Protein AF-M0CCV3-F1 (afdb_monomer_lite)

Structure (mmCIF, N/CA/C/O backbone):
data_AF-M0CCV3-F1
#
_entry.id   AF-M0CCV3-F1
#
loop_
_atom_site.group_PDB
_atom_site.id
_atom_site.type_symbol
_atom_site.label_atom_id
_atom_site.label_alt_id
_atom_site.label_comp_id
_atom_site.label_asym_id
_atom_site.label_entity_id
_atom_site.label_seq_id
_atom_site.pdbx_PDB_ins_code
_atom_site.Cartn_x
_atom_site.Cartn_y
_atom_site.Cartn_z
_atom_site.occupancy
_atom_site.B_iso_or_equiv
_atom_site.auth_seq_id
_atom_site.auth_comp_id
_atom_site.auth_asym_id
_atom_site.auth_atom_id
_atom_site.pdbx_PDB_model_num
ATOM 1 N N . MET A 1 1 ? -33.713 30.074 8.510 1.00 32.47 1 MET A N 1
ATOM 2 C CA . MET A 1 1 ? -34.319 28.914 9.197 1.00 32.47 1 MET A CA 1
ATOM 3 C C . MET A 1 1 ? -33.679 27.703 8.547 1.00 32.47 1 MET A C 1
ATOM 5 O O . MET A 1 1 ? -33.839 27.582 7.349 1.00 32.47 1 MET A O 1
ATOM 9 N N . THR A 1 2 ? -32.829 26.894 9.156 1.00 35.31 2 THR A N 1
ATOM 10 C CA . THR A 1 2 ? -32.395 26.697 10.543 1.00 35.31 2 THR A CA 1
ATOM 11 C C . THR A 1 2 ? -31.026 26.028 10.435 1.00 35.31 2 THR A C 1
ATOM 13 O O . THR A 1 2 ? -30.873 25.074 9.681 1.00 35.31 2 THR A O 1
ATOM 16 N N . GLY A 1 3 ? -30.029 26.559 11.142 1.00 33.72 3 GLY A N 1
ATOM 17 C CA . GLY A 1 3 ? -28.872 25.754 11.521 1.00 33.72 3 GLY A CA 1
ATOM 18 C C . GLY A 1 3 ? -29.282 24.774 12.623 1.00 33.72 3 GLY A C 1
ATOM 19 O O . GLY A 1 3 ? -30.333 24.974 13.232 1.00 33.72 3 GLY A O 1
ATOM 20 N N . SER A 1 4 ? -28.413 23.796 12.891 1.00 35.75 4 SER A N 1
ATOM 21 C CA . SER A 1 4 ? -28.501 22.762 13.941 1.00 35.75 4 SER A CA 1
ATOM 22 C C . SER A 1 4 ? -28.892 21.364 13.443 1.00 35.75 4 SER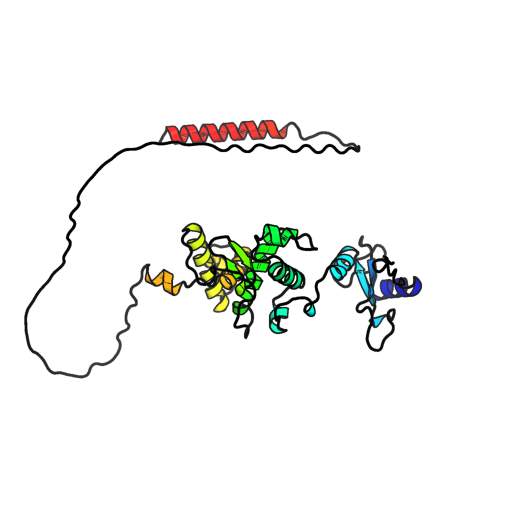 A C 1
ATOM 24 O O . SER A 1 4 ? -29.993 20.891 13.679 1.00 35.75 4 SER A O 1
ATOM 26 N N . GLU A 1 5 ? -27.941 20.677 12.806 1.00 31.53 5 GLU A N 1
ATOM 27 C CA . GLU A 1 5 ? -27.896 19.199 12.787 1.00 31.53 5 GLU A CA 1
ATOM 28 C C . GLU A 1 5 ? -26.492 18.662 13.139 1.00 31.53 5 GLU A C 1
ATOM 30 O O . GLU A 1 5 ? -26.204 17.487 12.964 1.00 31.53 5 GLU A O 1
ATOM 35 N N . ARG A 1 6 ? -25.588 19.511 13.659 1.00 33.12 6 ARG A N 1
ATOM 36 C CA . ARG A 1 6 ? -24.211 19.121 14.038 1.00 33.12 6 ARG A CA 1
ATOM 37 C C . ARG A 1 6 ? -23.992 18.894 15.538 1.00 33.12 6 ARG A C 1
ATOM 39 O O . ARG A 1 6 ? -22.861 18.686 15.952 1.00 33.12 6 ARG A O 1
ATOM 46 N N . GLU A 1 7 ? -25.053 18.882 16.338 1.00 35.25 7 GLU A N 1
ATOM 47 C CA . GLU A 1 7 ? -24.999 18.587 17.777 1.00 35.25 7 GLU A CA 1
ATOM 48 C C . GLU A 1 7 ? -26.234 17.776 18.189 1.00 35.25 7 GLU A C 1
ATOM 50 O O . GLU A 1 7 ? -27.121 18.265 18.884 1.00 35.25 7 GLU A O 1
ATOM 55 N N . GLN A 1 8 ? -26.321 16.518 17.756 1.00 31.17 8 GLN A N 1
ATOM 56 C CA . GLN A 1 8 ? -27.073 15.538 18.539 1.00 31.17 8 GLN A CA 1
ATOM 57 C C . GLN A 1 8 ? -26.103 14.980 19.580 1.00 31.17 8 GLN A C 1
ATOM 59 O O . GLN A 1 8 ? -25.293 14.098 19.318 1.00 31.17 8 GLN A O 1
ATOM 64 N N . CYS A 1 9 ? -26.113 15.596 20.762 1.00 31.28 9 CYS A N 1
ATOM 65 C CA . CYS A 1 9 ? -25.450 15.064 21.945 1.00 31.28 9 CYS A CA 1
ATOM 66 C C . CYS A 1 9 ? -26.161 13.765 22.343 1.00 31.28 9 CYS A C 1
ATOM 68 O O . CYS A 1 9 ? -27.194 13.806 23.008 1.00 31.28 9 CYS A O 1
ATOM 70 N N . HIS A 1 10 ? -25.633 12.635 21.878 1.00 44.41 10 HIS A N 1
ATOM 71 C CA . HIS A 1 10 ? -26.155 11.305 22.184 1.00 44.41 10 HIS A CA 1
ATOM 72 C C . HIS A 1 10 ? -25.916 10.935 23.655 1.00 44.41 10 HIS A C 1
ATOM 74 O O . HIS A 1 10 ? -24.924 11.353 24.262 1.00 44.41 10 HIS A O 1
ATOM 80 N N . GLU A 1 11 ? -26.858 10.184 24.226 1.00 49.66 11 GLU A N 1
ATOM 81 C CA . GLU A 1 11 ? -26.916 9.853 25.649 1.00 49.66 11 GLU A CA 1
ATOM 82 C C . GLU A 1 11 ? -25.707 8.982 26.053 1.00 49.66 11 GLU A C 1
ATOM 84 O O . GLU A 1 11 ? -25.455 7.935 25.450 1.00 49.66 11 GLU A O 1
ATOM 89 N N . PRO A 1 12 ? -24.882 9.422 27.019 1.00 66.19 12 PRO A N 1
ATOM 90 C CA . PRO A 1 12 ? -23.726 8.651 27.451 1.00 66.19 12 PRO A CA 1
ATOM 91 C C . PRO A 1 12 ? -24.180 7.395 28.203 1.00 66.19 12 PRO A C 1
ATOM 93 O O . PRO A 1 12 ? -25.076 7.476 29.039 1.00 66.19 12 PRO A O 1
ATOM 96 N N . VAL A 1 13 ? -23.500 6.263 27.964 1.00 78.50 13 VAL A N 1
ATOM 97 C CA . VAL A 1 13 ? -23.651 5.041 28.778 1.00 78.50 13 VAL A CA 1
ATOM 98 C C . VAL A 1 13 ? -23.561 5.425 30.255 1.00 78.50 13 VAL A C 1
ATOM 100 O O . VAL A 1 13 ? -22.622 6.127 30.658 1.00 78.50 13 VAL A O 1
ATOM 103 N N . ASP A 1 14 ? -24.531 4.991 31.058 1.00 84.00 14 ASP A N 1
ATOM 104 C CA . ASP A 1 14 ? -24.577 5.365 32.462 1.00 84.00 14 ASP A CA 1
ATOM 105 C C . ASP A 1 14 ? -23.365 4.817 33.232 1.00 84.00 14 ASP A C 1
ATOM 107 O O . ASP A 1 14 ? -22.646 3.903 32.817 1.00 84.00 14 ASP A O 1
ATOM 111 N N . GLN A 1 15 ? -23.100 5.427 34.382 1.00 84.50 15 GLN A N 1
ATOM 112 C CA . GLN A 1 15 ? -21.888 5.145 35.135 1.00 84.50 15 GLN A CA 1
ATOM 113 C C . GLN A 1 15 ? -21.844 3.715 35.695 1.00 84.50 15 GLN A C 1
ATOM 115 O O . GLN A 1 15 ? -20.743 3.182 35.854 1.00 84.50 15 GLN A O 1
ATOM 120 N N . ALA A 1 16 ? -22.996 3.102 35.988 1.00 87.00 16 ALA A N 1
ATOM 121 C CA . ALA A 1 16 ? -23.051 1.745 36.521 1.00 87.00 16 ALA A CA 1
ATOM 122 C C . ALA A 1 16 ? -22.713 0.732 35.423 1.00 87.00 16 ALA A C 1
ATOM 124 O O . ALA A 1 16 ? -21.784 -0.055 35.606 1.00 87.00 16 ALA A O 1
ATOM 125 N N . THR A 1 17 ? -23.349 0.840 34.252 1.00 87.44 17 THR A N 1
ATOM 126 C CA . THR A 1 17 ? -23.012 0.007 33.087 1.00 87.44 17 THR A CA 1
ATOM 127 C C . THR A 1 17 ? -21.567 0.226 32.654 1.00 87.44 17 THR A C 1
ATOM 129 O O . THR A 1 17 ? -20.853 -0.728 32.355 1.00 87.44 17 THR A O 1
ATOM 132 N N . ARG A 1 18 ? -21.061 1.465 32.699 1.00 88.56 18 ARG A N 1
ATOM 133 C CA . ARG A 1 18 ? -19.649 1.724 32.393 1.00 88.56 18 ARG A CA 1
ATOM 134 C C . ARG A 1 18 ? -18.698 0.975 33.333 1.00 88.56 18 ARG A C 1
ATOM 136 O O . ARG A 1 18 ? -17.691 0.446 32.867 1.00 88.56 18 ARG A O 1
ATOM 143 N N . ALA A 1 19 ? -18.979 0.976 34.635 1.00 88.88 19 ALA A N 1
ATOM 144 C CA . ALA A 1 19 ? -18.150 0.287 35.621 1.00 88.88 19 ALA A CA 1
ATOM 145 C C . ALA A 1 19 ? -18.201 -1.236 35.431 1.00 88.88 19 ALA A C 1
ATOM 147 O O . ALA A 1 19 ? -17.151 -1.874 35.414 1.00 88.88 19 ALA A O 1
ATOM 148 N N . GLU A 1 20 ? -19.395 -1.786 35.199 1.00 91.81 20 GLU A N 1
ATOM 149 C CA . GLU A 1 20 ? -19.599 -3.213 34.933 1.00 91.81 20 GLU A CA 1
ATOM 150 C C . GLU A 1 20 ? -18.822 -3.673 33.694 1.00 91.81 20 GLU A C 1
ATOM 152 O O . GLU A 1 20 ? -18.083 -4.651 33.752 1.00 91.81 20 GLU A O 1
ATOM 157 N N . MET A 1 21 ? -18.899 -2.918 32.597 1.00 91.88 21 MET A N 1
ATOM 158 C CA . MET A 1 21 ? -18.168 -3.224 31.366 1.00 91.88 21 MET A CA 1
ATOM 159 C C . MET A 1 21 ? -16.646 -3.148 31.554 1.00 91.88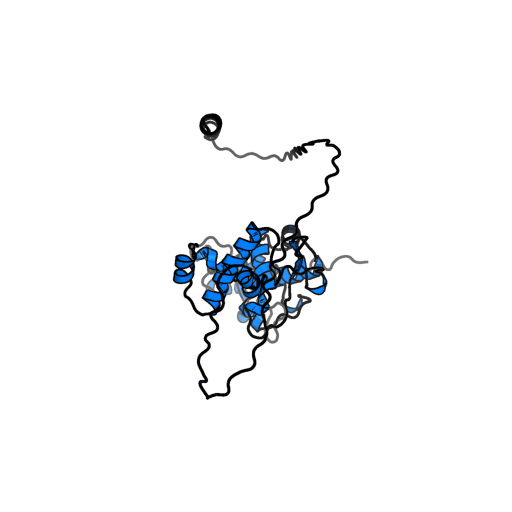 21 MET A C 1
ATOM 161 O O . MET A 1 21 ? -15.914 -3.972 31.008 1.00 91.88 21 MET A O 1
ATOM 165 N N . LEU A 1 22 ? -16.145 -2.174 32.326 1.00 92.12 22 LEU A N 1
ATOM 166 C CA . LEU A 1 22 ? -14.713 -2.073 32.631 1.00 92.12 22 LEU A CA 1
ATOM 167 C C . LEU A 1 22 ? -14.224 -3.260 33.466 1.00 92.12 22 LEU A C 1
ATOM 169 O O . LEU A 1 22 ? -13.145 -3.779 33.187 1.00 92.12 22 LEU A O 1
ATOM 173 N N . GLU A 1 23 ? -15.006 -3.701 34.450 1.00 92.56 23 GLU A N 1
ATOM 174 C CA . GLU A 1 23 ? -14.679 -4.863 35.277 1.00 92.56 23 GLU A CA 1
ATOM 175 C C . GLU A 1 23 ? -14.762 -6.171 34.478 1.00 92.56 23 GLU A C 1
ATOM 177 O O . GLU A 1 23 ? -13.829 -6.973 34.524 1.00 92.56 23 GLU A O 1
ATOM 182 N N . ALA A 1 24 ? -15.815 -6.346 33.672 1.00 91.69 24 ALA A N 1
ATOM 183 C CA . ALA A 1 24 ? -16.011 -7.515 32.812 1.00 91.69 24 ALA A CA 1
ATOM 184 C C . ALA A 1 24 ? -14.858 -7.716 31.817 1.00 91.69 24 ALA A C 1
ATOM 186 O O . ALA A 1 24 ? -14.469 -8.846 31.528 1.00 91.69 24 ALA A O 1
ATOM 187 N N . TYR A 1 25 ? -14.282 -6.618 31.326 1.00 90.62 25 TYR A N 1
ATOM 188 C CA . TYR A 1 25 ? -13.138 -6.624 30.415 1.00 90.62 25 TYR A CA 1
ATOM 189 C C . TYR A 1 25 ? -11.785 -6.434 31.118 1.00 90.62 25 TYR A C 1
ATOM 191 O O . TYR A 1 25 ? -10.801 -6.064 30.471 1.00 90.62 25 TYR A O 1
ATOM 199 N N . GLU A 1 26 ? -11.721 -6.673 32.432 1.00 94.19 26 GLU A N 1
ATOM 200 C CA . GLU A 1 26 ? -10.500 -6.636 33.252 1.00 94.19 26 GLU A CA 1
ATOM 201 C C . GLU A 1 26 ? -9.689 -5.337 33.100 1.00 94.19 26 GLU A C 1
ATOM 203 O O . GLU A 1 26 ? -8.455 -5.336 33.127 1.00 94.19 26 GLU A O 1
ATOM 208 N N . TYR A 1 27 ? -10.378 -4.212 32.895 1.00 94.69 27 TYR A N 1
ATOM 209 C CA . TYR A 1 27 ? -9.774 -2.907 32.630 1.00 94.69 27 TYR A CA 1
ATOM 210 C C . TYR A 1 27 ? -8.737 -2.971 31.499 1.00 94.69 27 TYR A C 1
ATOM 212 O O . TYR A 1 27 ? -7.658 -2.371 31.576 1.00 94.69 27 TYR A O 1
ATOM 220 N N . ARG A 1 28 ? -9.059 -3.704 30.430 1.00 92.44 28 ARG A N 1
ATOM 221 C CA . ARG A 1 28 ? -8.217 -3.868 29.246 1.00 92.44 28 ARG A CA 1
ATOM 222 C C . ARG A 1 28 ? -8.937 -3.380 27.993 1.00 92.44 28 ARG A C 1
ATOM 224 O O . ARG A 1 28 ? -10.101 -3.687 27.753 1.00 92.44 28 ARG A O 1
ATOM 231 N N . CYS A 1 29 ? -8.210 -2.645 27.152 1.00 89.94 29 CYS A N 1
ATOM 232 C CA . CYS A 1 29 ? -8.670 -2.307 25.809 1.00 89.94 29 CYS A CA 1
ATOM 233 C C . CYS A 1 29 ? -8.831 -3.578 24.966 1.00 89.94 29 CYS A C 1
ATOM 235 O O . CYS A 1 29 ? -7.855 -4.303 24.767 1.00 89.94 29 CYS A O 1
ATOM 237 N N . GLN A 1 30 ? -10.017 -3.795 24.405 1.00 91.50 30 GLN A N 1
ATOM 238 C CA . GLN A 1 30 ? -10.330 -4.980 23.604 1.00 91.50 30 GLN A CA 1
ATOM 239 C C . GLN A 1 30 ? -9.702 -4.953 22.204 1.00 91.50 30 GLN A C 1
ATOM 241 O O . GLN A 1 30 ? -9.521 -5.999 21.596 1.00 91.50 30 GLN A O 1
ATOM 246 N N . ALA A 1 31 ? -9.288 -3.780 21.713 1.00 82.19 31 ALA A N 1
ATOM 247 C CA . ALA A 1 31 ? -8.616 -3.661 20.416 1.00 82.19 31 ALA A CA 1
ATOM 248 C C . ALA A 1 31 ? -7.087 -3.839 20.487 1.00 82.19 31 ALA A C 1
ATOM 250 O O . ALA A 1 31 ? -6.498 -4.474 19.621 1.00 82.19 31 ALA A O 1
ATOM 251 N N . CYS A 1 32 ? -6.414 -3.263 21.491 1.00 86.19 32 CYS A N 1
ATOM 252 C CA . CYS A 1 32 ? -4.939 -3.250 21.559 1.00 86.19 32 CYS A CA 1
ATOM 253 C C . CYS A 1 32 ? -4.348 -3.849 22.838 1.00 86.19 32 CYS A C 1
ATOM 255 O O . CYS A 1 32 ? -3.132 -3.834 23.026 1.00 86.19 32 CYS A O 1
ATOM 257 N N . GLY A 1 33 ? -5.186 -4.313 23.764 1.00 88.38 33 GLY A N 1
ATOM 258 C CA . GLY A 1 33 ? -4.749 -4.965 24.991 1.00 88.38 33 GLY A CA 1
ATOM 259 C C . GLY A 1 33 ? -4.111 -4.050 26.039 1.00 88.38 33 GLY A C 1
ATOM 260 O O . GLY A 1 33 ? -3.691 -4.556 27.074 1.00 88.38 33 GLY A O 1
ATOM 261 N N . ARG A 1 34 ? -4.007 -2.730 25.832 1.00 89.50 34 ARG A N 1
ATOM 262 C CA . ARG A 1 34 ? -3.468 -1.819 26.861 1.00 89.50 34 ARG A CA 1
ATOM 263 C C . ARG A 1 34 ? -4.384 -1.773 28.088 1.00 89.50 34 ARG A C 1
ATOM 265 O O . ARG A 1 34 ? -5.598 -1.642 27.938 1.00 89.50 34 ARG A O 1
ATOM 272 N N . CYS A 1 35 ? -3.785 -1.825 29.275 1.00 93.88 35 CYS A N 1
ATOM 273 C CA . CYS A 1 35 ? -4.500 -1.797 30.549 1.00 93.88 35 CYS A CA 1
ATOM 274 C C . CYS A 1 35 ? -4.768 -0.366 31.035 1.00 93.88 35 CYS A C 1
ATOM 276 O O . CYS A 1 35 ? -3.955 0.544 30.819 1.00 93.88 35 CYS A O 1
ATOM 278 N N . GLY A 1 36 ? -5.898 -0.190 31.714 1.00 91.19 36 GLY A N 1
ATOM 279 C CA . GLY A 1 36 ? -6.222 1.005 32.481 1.00 91.19 36 GLY A CA 1
ATOM 280 C C . GLY A 1 36 ? -5.537 1.038 33.853 1.00 91.19 36 GLY A C 1
ATOM 281 O O . GLY A 1 36 ? -4.894 0.055 34.239 1.00 91.19 36 GLY A O 1
ATOM 282 N N . PRO A 1 37 ? -5.649 2.160 34.584 1.00 89.12 37 PRO A N 1
ATOM 283 C CA . PRO A 1 37 ? -5.036 2.350 35.903 1.00 89.12 37 PRO A CA 1
ATOM 284 C C . PRO A 1 37 ? -5.340 1.238 36.912 1.00 89.12 37 PRO A C 1
ATOM 286 O O . PRO A 1 37 ? -4.462 0.828 37.669 1.00 89.12 37 PRO A O 1
ATOM 289 N N . GLU A 1 38 ? -6.556 0.707 36.889 1.00 89.56 38 GLU A N 1
ATOM 290 C CA . GLU A 1 38 ? -7.054 -0.310 37.816 1.00 89.56 38 GLU A CA 1
ATOM 291 C C . GLU A 1 38 ? -6.412 -1.689 37.584 1.00 89.56 38 GLU A C 1
ATOM 293 O O . GLU A 1 38 ? -6.274 -2.470 38.521 1.00 89.56 38 GLU A O 1
ATOM 298 N N . ALA A 1 39 ? -5.931 -1.955 36.365 1.00 88.69 39 ALA A N 1
ATOM 299 C CA . ALA A 1 39 ? -5.144 -3.140 36.013 1.00 88.69 39 ALA A CA 1
ATOM 300 C C . ALA A 1 39 ? -3.634 -2.838 35.895 1.00 88.69 39 ALA A C 1
ATOM 302 O O . ALA A 1 39 ? -2.889 -3.576 35.247 1.00 88.69 39 ALA A O 1
ATOM 303 N N . GLY A 1 40 ? -3.164 -1.740 36.501 1.00 88.88 40 GLY A N 1
ATOM 304 C CA . GLY A 1 40 ? -1.743 -1.373 36.556 1.00 88.88 40 GLY A CA 1
ATOM 305 C C . GLY A 1 40 ? -1.177 -0.758 35.272 1.00 88.88 40 GLY A C 1
ATOM 306 O O . GLY A 1 40 ? 0.042 -0.681 35.116 1.00 88.88 40 GLY A O 1
ATOM 307 N N . GLY A 1 41 ? -2.033 -0.331 34.341 1.00 90.50 41 GLY A N 1
ATOM 308 C CA . GLY A 1 41 ? -1.634 0.385 33.131 1.00 90.50 41 GLY A CA 1
ATOM 309 C C . GLY A 1 41 ? -1.855 1.898 33.214 1.00 90.50 41 GLY A C 1
ATOM 310 O O . GLY A 1 41 ? -2.164 2.454 34.262 1.00 90.50 41 GLY A O 1
ATOM 311 N N . LEU A 1 42 ? -1.677 2.587 32.085 1.00 90.50 42 LEU A N 1
ATOM 312 C CA . LEU A 1 42 ? -1.820 4.049 31.976 1.00 90.50 42 LEU A CA 1
ATOM 313 C C . LEU A 1 42 ? -2.883 4.470 30.949 1.00 90.50 42 LEU A C 1
ATOM 315 O O . LEU A 1 42 ? -3.045 5.659 30.677 1.00 90.50 42 LEU A O 1
ATOM 319 N N . ALA A 1 43 ? -3.579 3.518 30.322 1.00 86.31 43 ALA A N 1
ATOM 320 C CA . ALA A 1 43 ? -4.521 3.834 29.257 1.00 86.31 43 ALA A CA 1
ATOM 321 C C . ALA A 1 43 ? -5.843 4.362 29.826 1.00 86.31 43 ALA A C 1
ATOM 323 O O . ALA A 1 43 ? -6.494 3.701 30.625 1.00 86.31 43 ALA A O 1
ATOM 324 N N . THR A 1 44 ? -6.300 5.526 29.363 1.00 89.81 44 THR A N 1
ATOM 325 C CA . THR A 1 44 ? -7.679 5.958 29.625 1.00 89.81 44 THR A CA 1
ATOM 326 C C . THR A 1 44 ? -8.637 5.107 28.796 1.00 89.81 44 THR A C 1
ATOM 328 O O . THR A 1 44 ? -8.543 5.106 27.563 1.00 89.81 44 THR A O 1
ATOM 331 N N . LEU A 1 45 ? -9.532 4.384 29.471 1.00 90.06 45 LEU A N 1
ATOM 332 C CA . LEU A 1 45 ? -10.508 3.487 28.857 1.00 90.06 45 LEU A CA 1
ATOM 333 C C . LEU A 1 45 ? -11.908 4.111 28.807 1.00 90.06 45 LEU A C 1
ATOM 335 O O . LEU A 1 45 ? -12.364 4.791 29.736 1.00 90.06 45 LEU A O 1
ATOM 339 N N . HIS A 1 46 ? -12.592 3.841 27.705 1.00 87.75 46 HIS A N 1
ATOM 340 C CA . HIS A 1 46 ? -13.948 4.273 27.409 1.00 87.75 46 HIS A CA 1
ATOM 341 C C . HIS A 1 46 ? -14.778 3.059 27.006 1.00 87.75 46 HIS A C 1
ATOM 343 O O . HIS A 1 46 ? -14.265 2.142 26.365 1.00 87.75 46 HIS A O 1
ATOM 349 N N . VAL A 1 47 ? -16.051 3.070 27.388 1.00 88.44 47 VAL A N 1
ATOM 350 C CA . VAL A 1 47 ? -17.033 2.115 26.878 1.00 88.44 47 VAL A CA 1
ATOM 351 C C . VAL A 1 47 ? -17.616 2.702 25.600 1.00 88.44 47 VAL A C 1
ATOM 353 O O . VAL A 1 47 ? -17.934 3.890 25.562 1.00 88.44 47 VAL A O 1
ATOM 356 N N . HIS A 1 48 ? -17.677 1.886 24.560 1.00 84.69 48 HIS A N 1
ATOM 357 C CA . HIS A 1 48 ? -18.035 2.257 23.200 1.00 84.69 48 HIS A CA 1
ATOM 358 C C . HIS A 1 48 ? -19.116 1.312 22.685 1.00 84.69 48 HIS A C 1
ATOM 360 O O . HIS A 1 48 ? -19.014 0.104 22.885 1.00 84.69 48 HIS A O 1
ATOM 366 N N . HIS A 1 49 ? -20.112 1.851 21.993 1.00 83.62 49 HIS A N 1
ATOM 367 C CA . HIS A 1 49 ? -21.132 1.073 21.293 1.00 83.62 49 HIS A CA 1
ATOM 368 C C . HIS A 1 49 ? -20.554 0.376 20.064 1.00 83.62 49 HIS A C 1
ATOM 370 O O . HIS A 1 49 ? -19.906 1.022 19.247 1.00 83.62 49 HIS A O 1
ATOM 376 N N . ILE A 1 50 ? -20.756 -0.928 19.918 1.00 79.38 50 ILE A N 1
ATOM 377 C CA . ILE A 1 50 ? -20.313 -1.688 18.742 1.00 79.38 50 ILE A CA 1
ATOM 378 C C . ILE A 1 50 ? -21.126 -1.236 17.525 1.00 79.38 50 ILE A C 1
ATOM 380 O O . ILE A 1 50 ? -20.542 -0.829 16.520 1.00 79.38 50 ILE A O 1
ATOM 384 N N . GLU A 1 51 ? -22.449 -1.198 17.670 1.00 71.50 51 GLU A N 1
ATOM 385 C CA . GLU A 1 51 ? -23.408 -0.647 16.715 1.00 71.50 51 GLU A CA 1
ATOM 386 C C . GLU A 1 51 ? -24.275 0.420 17.399 1.00 71.50 51 GLU A C 1
ATOM 388 O O . GLU A 1 51 ? -24.552 0.348 18.595 1.00 71.50 51 GLU A O 1
ATOM 393 N N . ARG A 1 52 ? -24.689 1.459 16.665 1.00 68.50 52 ARG A N 1
ATOM 394 C CA . ARG A 1 52 ? -25.507 2.546 17.244 1.00 68.50 52 ARG A CA 1
ATOM 395 C C . ARG A 1 52 ? -27.001 2.234 17.262 1.00 68.50 52 ARG A C 1
ATOM 397 O O . ARG A 1 52 ? -27.688 2.684 18.166 1.00 68.50 52 ARG A O 1
ATOM 404 N N . ASP A 1 53 ? -27.477 1.472 16.286 1.00 70.00 53 ASP A N 1
ATOM 405 C CA . ASP A 1 53 ? -28.869 1.027 16.184 1.00 70.00 53 ASP A CA 1
ATOM 406 C C . ASP A 1 53 ? -28.870 -0.492 15.971 1.00 70.00 53 ASP A C 1
ATOM 408 O O . ASP A 1 53 ? -29.006 -0.956 14.839 1.00 70.00 53 ASP A O 1
ATOM 412 N N . PRO A 1 54 ? -28.545 -1.270 17.020 1.00 74.69 54 PRO A N 1
ATOM 413 C CA . PRO A 1 54 ? -28.369 -2.704 16.874 1.00 74.69 54 PRO A CA 1
ATOM 414 C C . PRO A 1 54 ? -29.729 -3.396 16.712 1.00 74.69 54 PRO A C 1
ATOM 416 O O . PRO A 1 54 ? -30.635 -3.258 17.542 1.00 74.69 54 PRO A O 1
ATOM 419 N N . ASP A 1 55 ? -29.867 -4.204 15.666 1.00 64.19 55 ASP A N 1
ATOM 420 C CA . ASP A 1 55 ? -31.101 -4.940 15.411 1.00 64.19 55 ASP A CA 1
ATOM 421 C C . ASP A 1 55 ? -31.339 -6.014 16.488 1.00 64.19 55 ASP A C 1
ATOM 423 O O . ASP A 1 55 ? -30.608 -6.998 16.614 1.00 64.19 55 ASP A O 1
ATOM 427 N N . GLY A 1 56 ? -32.424 -5.863 17.253 1.00 78.00 56 GLY A N 1
ATOM 428 C CA . GLY A 1 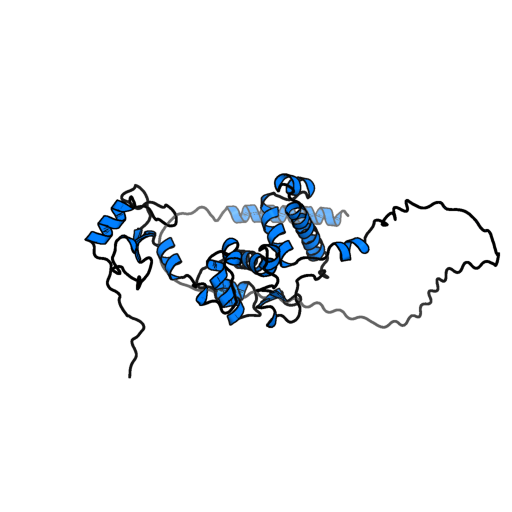56 ? -32.885 -6.884 18.201 1.00 78.00 56 GLY A CA 1
ATOM 429 C C . GLY A 1 56 ? -32.261 -6.832 19.600 1.00 78.00 56 GLY A C 1
ATOM 430 O O . GLY A 1 56 ? -32.497 -7.754 20.385 1.00 78.00 56 GLY A O 1
ATOM 431 N N . MET A 1 57 ? -31.535 -5.767 19.950 1.00 81.88 57 MET A N 1
ATOM 432 C CA . MET A 1 57 ? -31.037 -5.527 21.313 1.00 81.88 57 MET A CA 1
ATOM 433 C C . MET A 1 57 ? -31.086 -4.041 21.692 1.00 81.88 57 MET A C 1
ATOM 435 O O . MET A 1 57 ? -31.364 -3.183 20.862 1.00 81.88 57 MET A O 1
ATOM 439 N N . GLY A 1 58 ? -30.879 -3.728 22.974 1.00 83.31 58 GLY A N 1
ATOM 440 C CA . GLY A 1 58 ? -30.819 -2.336 23.426 1.00 83.31 58 GLY A CA 1
ATOM 441 C C . GLY A 1 58 ? -29.506 -1.663 23.021 1.00 83.31 58 GLY A C 1
ATOM 442 O O . GLY A 1 58 ? -28.457 -2.301 23.042 1.00 83.31 58 GLY A O 1
ATOM 443 N N . GLU A 1 59 ? -29.535 -0.359 22.732 1.00 77.44 59 GLU A N 1
ATOM 444 C CA . GLU A 1 59 ? -28.327 0.415 22.398 1.00 77.44 59 GLU A CA 1
ATOM 445 C C . GLU A 1 59 ? -27.247 0.277 23.494 1.00 77.44 59 GLU A C 1
ATOM 447 O O . GLU A 1 59 ? -26.086 0.030 23.191 1.00 77.44 59 GLU A O 1
ATOM 452 N N . HIS A 1 60 ? -27.623 0.329 24.776 1.00 83.19 60 HIS A N 1
ATOM 453 C CA . HIS A 1 60 ? -26.708 0.135 25.914 1.00 83.19 60 HIS A CA 1
ATOM 454 C C . HIS A 1 60 ? -26.627 -1.313 26.424 1.00 83.19 60 HIS A C 1
ATOM 456 O O . HIS A 1 60 ? -26.166 -1.543 27.543 1.00 83.19 60 HIS A O 1
ATOM 462 N N . ASP A 1 61 ? -27.104 -2.291 25.652 1.00 82.69 61 ASP A N 1
ATOM 463 C CA . ASP A 1 61 ? -26.969 -3.698 26.023 1.00 82.69 61 ASP A CA 1
ATOM 464 C C . ASP A 1 61 ? -25.484 -4.068 26.118 1.00 82.69 61 ASP A C 1
ATOM 466 O O . ASP A 1 61 ? -24.692 -3.705 25.250 1.00 82.69 61 ASP A O 1
ATOM 470 N N . ALA A 1 62 ? -25.092 -4.795 27.167 1.00 82.94 62 ALA A N 1
ATOM 471 C CA . ALA A 1 62 ? -23.699 -5.170 27.398 1.00 82.94 62 ALA A CA 1
ATOM 472 C C . ALA A 1 62 ? -23.070 -5.898 26.196 1.00 82.94 62 ALA A C 1
ATOM 474 O O . ALA A 1 62 ? -21.880 -5.727 25.932 1.00 82.94 62 ALA A O 1
ATOM 475 N N . ALA A 1 63 ? -23.858 -6.663 25.433 1.00 83.56 63 ALA A N 1
ATOM 476 C CA . ALA A 1 63 ? -23.387 -7.339 24.228 1.00 83.56 63 ALA A CA 1
ATOM 477 C C . ALA A 1 63 ? -23.186 -6.391 23.025 1.00 83.56 63 ALA A C 1
ATOM 479 O O . ALA A 1 63 ? -22.462 -6.749 22.100 1.00 83.56 63 ALA A O 1
ATOM 480 N N . ASN A 1 64 ? -23.744 -5.177 23.062 1.00 84.06 64 ASN A N 1
ATOM 481 C CA . ASN A 1 64 ? -23.480 -4.095 22.110 1.00 84.06 64 ASN A CA 1
ATOM 482 C C . ASN A 1 64 ? -22.410 -3.105 22.617 1.00 84.06 64 ASN A C 1
ATOM 484 O O . ASN A 1 64 ? -22.162 -2.069 22.004 1.00 84.06 64 ASN A O 1
ATOM 488 N N . LEU A 1 65 ? -21.753 -3.381 23.745 1.00 88.19 65 LEU A N 1
ATOM 489 C CA . LEU A 1 65 ? -20.746 -2.497 24.323 1.00 88.19 65 LEU A CA 1
ATOM 490 C C . LEU A 1 65 ? -19.358 -3.153 24.311 1.00 88.19 65 LEU A C 1
ATOM 492 O O . LEU A 1 65 ? -19.179 -4.344 24.560 1.00 88.19 65 LEU A O 1
ATOM 496 N N . THR A 1 66 ? -18.329 -2.348 24.064 1.00 91.19 66 THR A N 1
ATOM 497 C CA . THR A 1 66 ? -16.920 -2.756 24.113 1.00 91.19 66 THR A CA 1
ATOM 498 C C . THR A 1 66 ? -16.073 -1.733 24.864 1.00 91.19 66 THR A C 1
ATOM 500 O O . THR A 1 66 ? -16.469 -0.580 25.024 1.00 91.19 66 THR A O 1
ATOM 503 N N . VAL A 1 67 ? -14.898 -2.134 25.351 1.00 91.75 67 VAL A N 1
ATOM 504 C CA . VAL A 1 67 ? -13.969 -1.251 26.073 1.00 91.75 67 VAL A CA 1
ATOM 505 C C . VAL A 1 67 ? -12.771 -0.929 25.192 1.00 91.75 67 VAL A C 1
ATOM 507 O O . VAL A 1 67 ? -11.975 -1.803 24.850 1.00 91.75 67 VAL A O 1
ATOM 510 N N . LEU A 1 68 ? -12.592 0.350 24.868 1.00 89.19 68 LEU A N 1
ATOM 511 C CA . LEU A 1 68 ? -11.498 0.843 24.034 1.00 89.19 68 LEU A CA 1
ATOM 512 C C . LEU A 1 68 ? -10.675 1.893 24.780 1.00 89.19 68 LEU A C 1
ATOM 514 O O . LEU A 1 68 ? -11.202 2.725 25.518 1.00 89.19 68 LEU A O 1
ATOM 518 N N . CYS A 1 69 ? -9.358 1.900 24.566 1.00 89.88 69 CYS A N 1
ATOM 519 C CA . CYS A 1 69 ? -8.544 3.035 24.991 1.00 89.88 69 CYS A CA 1
ATOM 520 C C . CYS A 1 69 ? -8.835 4.251 24.111 1.00 89.88 69 CYS A C 1
ATOM 522 O O . CYS A 1 69 ? -9.238 4.095 22.961 1.00 89.88 69 CYS A O 1
ATOM 524 N N . ARG A 1 70 ? -8.571 5.463 24.608 1.00 82.69 70 ARG A N 1
ATOM 525 C CA . ARG A 1 70 ? -8.820 6.710 23.861 1.00 82.69 70 ARG A CA 1
ATOM 526 C C . ARG A 1 70 ? -8.287 6.693 22.420 1.00 82.69 70 ARG A C 1
ATOM 528 O O . ARG A 1 70 ? -8.970 7.174 21.525 1.00 82.69 70 ARG A O 1
ATOM 535 N N . ALA A 1 71 ? -7.100 6.127 22.194 1.00 76.12 71 ALA A N 1
ATOM 536 C CA . ALA A 1 71 ? -6.519 6.018 20.855 1.00 76.12 71 ALA A CA 1
ATOM 537 C C . ALA A 1 71 ? -7.327 5.074 19.948 1.00 76.12 71 ALA A C 1
ATOM 539 O O . ALA A 1 71 ? -7.684 5.458 18.843 1.00 76.12 71 ALA A O 1
ATOM 540 N N . CYS A 1 72 ? -7.675 3.876 20.431 1.00 80.56 72 CYS A N 1
ATOM 541 C CA . CYS A 1 72 ? -8.491 2.920 19.677 1.00 80.56 72 CYS A CA 1
ATOM 542 C C . CYS A 1 72 ? -9.927 3.415 19.477 1.00 80.56 72 CYS A C 1
ATOM 544 O O . CYS A 1 72 ? -10.483 3.222 18.410 1.00 80.56 72 CYS A O 1
ATOM 546 N N . HIS A 1 73 ? -10.499 4.097 20.467 1.00 78.81 73 HIS A N 1
ATOM 547 C CA . HIS A 1 73 ? -11.817 4.722 20.392 1.00 78.81 73 HIS A CA 1
ATOM 548 C C . HIS A 1 73 ? -11.865 5.819 19.320 1.00 78.81 73 HIS A C 1
ATOM 550 O O . HIS A 1 73 ? -12.755 5.840 18.478 1.00 78.81 73 HIS A O 1
ATOM 556 N N . SER A 1 74 ? -10.872 6.715 19.324 1.00 71.50 74 SER A N 1
ATOM 557 C CA . SER A 1 74 ? -10.738 7.749 18.294 1.00 71.50 74 SER A CA 1
ATOM 558 C C . SER A 1 74 ? -10.538 7.131 16.914 1.00 71.50 74 SER A C 1
ATOM 560 O O . SER A 1 74 ? -11.174 7.562 15.961 1.00 71.50 74 SER A O 1
ATOM 562 N N . TRP A 1 75 ? -9.696 6.099 16.823 1.00 70.19 75 TRP A N 1
ATOM 563 C CA . TRP A 1 75 ? -9.464 5.355 15.590 1.00 70.19 75 TRP A CA 1
ATOM 564 C C . TRP A 1 75 ? -10.745 4.684 15.078 1.00 70.19 75 TRP A C 1
ATOM 566 O O . TRP A 1 75 ? -11.012 4.771 13.889 1.00 70.19 75 TRP A O 1
ATOM 576 N N . GLN A 1 76 ? -11.566 4.084 15.948 1.00 67.62 76 GLN A N 1
ATOM 577 C CA . GLN A 1 76 ? -12.838 3.444 15.581 1.00 67.62 76 GLN A CA 1
ATOM 578 C C . GLN A 1 76 ? -13.819 4.422 14.921 1.00 67.62 76 GLN A C 1
ATOM 580 O O . GLN A 1 76 ? -14.475 4.077 13.944 1.00 67.62 76 GLN A O 1
ATOM 585 N N . HIS A 1 77 ? -13.884 5.658 15.418 1.00 63.19 77 HIS A N 1
ATOM 586 C CA . HIS A 1 77 ? -14.766 6.692 14.872 1.00 63.19 77 HIS A CA 1
ATOM 587 C C . HIS A 1 77 ? -14.241 7.389 13.614 1.00 63.19 77 HIS A C 1
ATOM 589 O O . HIS A 1 77 ? -15.005 8.090 12.960 1.00 63.19 77 HIS A O 1
ATOM 595 N N . GLN A 1 78 ? -12.963 7.225 13.277 1.00 56.31 78 GLN A N 1
ATOM 596 C CA . GLN A 1 78 ? -12.350 7.831 12.088 1.00 56.31 78 GLN A CA 1
ATOM 597 C C . GLN A 1 78 ? -12.364 6.886 10.876 1.00 56.31 78 GLN A C 1
ATOM 599 O O . GLN A 1 78 ? -11.724 7.156 9.871 1.00 56.31 78 GLN A O 1
ATOM 604 N N . GLN A 1 79 ? -13.069 5.756 10.955 1.00 56.41 79 GLN A N 1
ATOM 605 C CA . GLN A 1 79 ? -13.032 4.728 9.917 1.00 56.41 79 GLN A CA 1
ATOM 606 C C . GLN A 1 79 ? -14.099 4.932 8.850 1.00 56.41 79 GLN A C 1
ATOM 608 O O . GLN A 1 79 ? -15.268 5.135 9.166 1.00 56.41 79 GLN A O 1
ATOM 613 N N . THR A 1 80 ? -13.690 4.789 7.590 1.00 53.09 80 THR A N 1
ATOM 614 C CA . THR A 1 80 ? -14.598 4.707 6.441 1.00 53.09 80 THR A CA 1
ATOM 615 C C . THR A 1 80 ? -15.125 3.267 6.327 1.00 53.09 80 THR A C 1
ATOM 617 O O . THR A 1 80 ? -14.303 2.350 6.216 1.00 53.09 80 THR A O 1
ATOM 620 N N . PRO A 1 81 ? -16.447 3.024 6.404 1.00 58.00 81 PRO A N 1
ATOM 621 C CA . PRO A 1 81 ? -17.020 1.703 6.148 1.00 58.00 81 PRO A CA 1
ATOM 622 C C . PRO A 1 81 ? -16.869 1.320 4.666 1.00 58.00 81 PRO A C 1
ATOM 624 O O . PRO A 1 81 ? -16.755 2.187 3.805 1.00 58.00 81 PRO A O 1
ATOM 627 N N . VAL A 1 82 ? -16.859 0.017 4.364 1.00 55.25 82 VAL A N 1
ATOM 628 C CA . VAL A 1 82 ? -16.647 -0.500 2.993 1.00 55.25 82 VAL A CA 1
ATOM 629 C C . VAL A 1 82 ? -17.720 0.015 2.025 1.00 55.25 82 VAL A C 1
ATOM 631 O O . VAL A 1 82 ? -17.394 0.382 0.900 1.00 55.25 82 VAL A O 1
ATOM 634 N N . ASP A 1 83 ? -18.965 0.139 2.492 1.00 58.72 83 ASP A N 1
ATOM 635 C CA . ASP A 1 83 ? -20.103 0.636 1.702 1.00 58.72 83 ASP A CA 1
ATOM 636 C C . ASP A 1 83 ? -19.953 2.100 1.247 1.00 58.72 83 ASP A C 1
ATOM 638 O O . ASP A 1 83 ? -20.636 2.537 0.321 1.00 58.72 83 ASP A O 1
ATOM 642 N N . ASP A 1 84 ? -19.043 2.856 1.867 1.00 61.75 84 ASP A N 1
ATOM 643 C CA . ASP A 1 84 ? -18.762 4.248 1.509 1.00 61.75 84 ASP A CA 1
ATOM 644 C C . ASP A 1 84 ? -17.656 4.382 0.443 1.00 61.75 84 ASP A C 1
ATOM 646 O O . ASP A 1 84 ? -17.318 5.507 0.054 1.00 61.75 84 ASP A O 1
ATOM 650 N N . VAL A 1 85 ? -17.069 3.272 -0.030 1.00 67.69 85 VAL A N 1
ATOM 651 C CA . VAL A 1 85 ? -16.049 3.275 -1.089 1.00 67.69 85 VAL A CA 1
ATOM 652 C C . VAL A 1 85 ? -16.728 3.093 -2.454 1.00 67.69 85 VAL A C 1
ATOM 654 O O . VAL A 1 85 ? -17.369 2.074 -2.694 1.00 67.69 85 VAL A O 1
ATOM 657 N N . PRO A 1 86 ? -16.566 4.028 -3.407 1.00 77.88 86 PRO A N 1
ATOM 658 C CA . PRO A 1 86 ? -17.221 3.968 -4.722 1.00 77.88 86 PRO A CA 1
ATOM 659 C C . PRO A 1 86 ? -16.594 2.943 -5.697 1.00 77.88 86 PRO A C 1
ATOM 661 O O . PRO A 1 86 ? -16.773 3.052 -6.909 1.00 77.88 86 PRO A O 1
ATOM 664 N N . ILE A 1 87 ? -15.850 1.958 -5.186 1.00 82.56 87 ILE A N 1
ATOM 665 C CA . ILE A 1 87 ? -15.214 0.870 -5.938 1.00 82.56 87 ILE A CA 1
ATOM 666 C C . ILE A 1 87 ? -15.670 -0.451 -5.322 1.00 82.56 87 ILE A C 1
ATOM 668 O O . ILE A 1 87 ? -15.730 -0.582 -4.103 1.00 82.56 87 ILE A O 1
ATOM 672 N N . GLU A 1 88 ? -15.938 -1.449 -6.160 1.00 85.88 88 GLU A N 1
ATOM 673 C CA . GLU A 1 88 ? -16.274 -2.794 -5.697 1.00 85.88 88 GLU A CA 1
ATOM 674 C C . GLU A 1 88 ? -15.073 -3.459 -5.000 1.00 85.88 88 GLU A C 1
ATOM 676 O O . GLU A 1 88 ? -14.056 -3.773 -5.633 1.00 85.88 88 GLU A O 1
ATOM 681 N N . VAL A 1 89 ? -15.212 -3.683 -3.691 1.00 87.69 89 VAL A N 1
ATOM 682 C CA . VAL A 1 89 ? -14.275 -4.426 -2.840 1.00 87.69 89 VAL A CA 1
ATOM 683 C C . VAL A 1 89 ? -14.946 -5.735 -2.434 1.00 87.69 89 VAL A C 1
ATOM 685 O O . VAL A 1 89 ? -15.994 -5.734 -1.792 1.00 87.69 89 VAL A O 1
ATOM 688 N N . THR A 1 90 ? -14.355 -6.862 -2.820 1.00 87.50 90 THR A N 1
ATOM 689 C CA . THR A 1 90 ? -14.899 -8.193 -2.519 1.00 87.50 90 THR A CA 1
ATOM 690 C C . THR A 1 90 ? -14.498 -8.665 -1.118 1.00 87.50 90 THR A C 1
ATOM 692 O O . THR A 1 90 ? -13.556 -8.155 -0.517 1.00 87.50 90 THR A O 1
ATOM 695 N N . GLU A 1 91 ? -15.161 -9.697 -0.594 1.00 83.00 91 GLU A N 1
ATOM 696 C CA . GLU A 1 91 ? -14.749 -10.346 0.665 1.00 83.00 91 GLU A CA 1
ATOM 697 C C . GLU A 1 91 ? -13.321 -10.916 0.600 1.00 83.00 91 GLU A C 1
ATOM 699 O O . GLU A 1 91 ? -12.602 -10.914 1.595 1.00 83.00 91 GLU A O 1
ATOM 704 N N . ALA A 1 92 ? -12.887 -11.376 -0.578 1.00 84.81 92 ALA A N 1
ATOM 705 C CA . ALA A 1 92 ? -11.523 -11.860 -0.784 1.00 84.81 92 ALA A CA 1
ATOM 706 C C . ALA A 1 92 ? -10.501 -10.711 -0.754 1.00 84.81 92 ALA A C 1
ATOM 708 O O . ALA A 1 92 ? -9.397 -10.880 -0.251 1.00 84.81 92 ALA A O 1
ATOM 709 N N . ASP A 1 93 ? -10.879 -9.519 -1.217 1.00 86.88 93 ASP A N 1
ATOM 710 C CA . ASP A 1 93 ? -10.034 -8.330 -1.093 1.00 86.88 93 ASP A CA 1
ATOM 711 C C . ASP A 1 93 ? -9.847 -7.947 0.378 1.00 86.88 93 ASP A C 1
ATOM 713 O O . ASP A 1 93 ? -8.738 -7.646 0.821 1.00 86.88 93 ASP A O 1
ATOM 717 N N . GLN A 1 94 ? -10.913 -8.033 1.175 1.00 84.06 94 GLN A N 1
ATOM 718 C CA . GLN A 1 94 ? -10.882 -7.679 2.596 1.00 84.06 94 GLN A CA 1
ATOM 719 C C . GLN A 1 94 ? -9.903 -8.526 3.426 1.00 84.06 94 GLN A C 1
ATOM 721 O O . GLN A 1 94 ? -9.491 -8.079 4.496 1.00 84.06 94 GLN A O 1
ATOM 726 N N . THR A 1 95 ? -9.479 -9.708 2.956 1.00 84.19 95 THR A N 1
ATOM 727 C CA . THR A 1 95 ? -8.447 -10.494 3.655 1.00 84.19 95 THR A CA 1
ATOM 728 C C . THR A 1 95 ? -7.041 -9.913 3.497 1.00 84.19 95 THR A C 1
ATOM 730 O O . THR A 1 95 ? -6.198 -10.133 4.366 1.00 84.19 95 THR A O 1
ATOM 733 N N . GLU A 1 96 ? -6.789 -9.154 2.427 1.00 85.94 96 GLU A N 1
ATOM 734 C CA . GLU A 1 96 ? -5.499 -8.502 2.141 1.00 85.94 96 GLU A CA 1
ATOM 735 C C . GLU A 1 96 ? -5.482 -7.012 2.526 1.00 85.94 96 GLU A C 1
ATOM 737 O O . GLU A 1 96 ? -4.418 -6.402 2.729 1.00 85.94 96 GLU A O 1
ATOM 742 N N . LEU A 1 97 ? -6.666 -6.407 2.635 1.00 86.75 97 LEU A N 1
ATOM 743 C CA . LEU A 1 97 ? -6.827 -4.986 2.900 1.00 86.75 97 LEU A CA 1
ATOM 744 C C . LEU A 1 97 ? -6.918 -4.674 4.394 1.00 86.75 97 LEU A C 1
ATOM 746 O O . LEU A 1 97 ? -7.567 -5.339 5.197 1.00 86.75 97 LEU A O 1
ATOM 750 N N . LEU A 1 98 ? -6.253 -3.589 4.769 1.00 84.50 98 LEU A N 1
ATOM 751 C CA . LEU A 1 98 ? -6.381 -2.967 6.073 1.00 84.50 98 LEU A CA 1
ATOM 752 C C . LEU A 1 98 ? -7.553 -1.991 6.045 1.00 84.50 98 LEU A C 1
ATOM 754 O O . LEU A 1 98 ? -7.868 -1.397 5.019 1.00 84.50 98 LEU A O 1
ATOM 758 N N . ARG A 1 99 ? -8.147 -1.718 7.207 1.00 78.00 99 ARG A N 1
ATOM 759 C CA . ARG A 1 99 ? -9.284 -0.789 7.285 1.00 78.00 99 ARG A CA 1
ATOM 760 C C . ARG A 1 99 ? -8.954 0.628 6.783 1.00 78.00 99 ARG A C 1
ATOM 762 O O . ARG A 1 99 ? -9.793 1.270 6.170 1.00 78.00 99 ARG A O 1
ATOM 769 N N . GLN A 1 100 ? -7.717 1.085 6.980 1.00 84.44 100 GLN A N 1
ATOM 770 C CA . GLN A 1 100 ? -7.221 2.360 6.439 1.00 84.44 100 GLN A CA 1
ATOM 771 C C . GLN A 1 100 ? -7.139 2.393 4.905 1.00 84.44 100 GLN A C 1
ATOM 773 O O . GLN A 1 100 ? -7.134 3.467 4.314 1.00 84.44 100 GLN A O 1
ATOM 778 N N . ASP A 1 101 ? -7.099 1.237 4.244 1.00 92.19 101 ASP A N 1
ATOM 779 C CA . ASP A 1 101 ? -7.077 1.193 2.786 1.00 92.19 101 ASP A CA 1
ATOM 780 C C . ASP A 1 101 ? -8.421 1.589 2.180 1.00 92.19 101 ASP A C 1
ATOM 782 O O . ASP A 1 101 ? -8.438 2.127 1.081 1.00 92.19 101 ASP A O 1
ATOM 786 N N . MET A 1 102 ? -9.532 1.386 2.898 1.00 91.56 102 MET A N 1
ATOM 787 C CA . MET A 1 102 ? -10.857 1.845 2.460 1.00 91.56 102 MET A CA 1
ATOM 788 C C . MET A 1 102 ? -10.893 3.368 2.344 1.00 91.56 102 MET A C 1
ATOM 790 O O . MET A 1 102 ? -11.387 3.924 1.368 1.00 91.56 102 MET A O 1
ATOM 794 N N . GLU A 1 103 ? -10.300 4.046 3.323 1.00 90.94 103 GLU A N 1
ATOM 795 C CA . GLU A 1 103 ? -10.167 5.497 3.312 1.00 90.94 103 GLU A CA 1
ATOM 796 C C . GLU A 1 103 ? -9.219 5.967 2.201 1.00 90.94 103 GLU A C 1
ATOM 798 O O . GLU A 1 103 ? -9.548 6.900 1.475 1.00 90.94 103 GLU A O 1
ATOM 803 N N . ILE A 1 104 ? -8.083 5.285 2.005 1.00 94.81 104 ILE A N 1
ATOM 804 C CA . ILE A 1 104 ? -7.174 5.577 0.886 1.00 94.81 104 ILE A CA 1
ATOM 805 C C . ILE A 1 104 ? -7.897 5.410 -0.455 1.00 94.81 104 ILE A C 1
ATOM 807 O O . ILE A 1 104 ? -7.770 6.285 -1.305 1.00 94.81 104 ILE A O 1
ATOM 811 N N . LEU A 1 105 ? -8.668 4.335 -0.648 1.00 95.56 105 LEU A N 1
ATOM 812 C CA . LEU A 1 105 ? -9.436 4.096 -1.873 1.00 95.56 105 LEU A CA 1
ATOM 813 C C . LEU A 1 105 ? -10.461 5.198 -2.125 1.00 95.56 105 LEU A C 1
ATOM 815 O O . LEU A 1 105 ? -10.515 5.738 -3.229 1.00 95.56 105 LEU A O 1
ATOM 819 N N . LYS A 1 106 ? -11.230 5.572 -1.099 1.00 93.75 106 LYS A N 1
ATOM 820 C CA . LYS A 1 106 ? -12.185 6.678 -1.185 1.00 93.75 106 LYS A CA 1
ATOM 821 C C . LYS A 1 106 ? -11.491 7.980 -1.586 1.00 93.75 106 LYS A C 1
ATOM 823 O O . LYS A 1 106 ? -11.898 8.610 -2.559 1.00 93.75 106 LYS A O 1
ATOM 828 N N . THR A 1 107 ? -10.397 8.332 -0.915 1.00 94.75 107 THR A N 1
ATOM 829 C CA . THR A 1 107 ? -9.612 9.529 -1.236 1.00 94.75 107 THR A CA 1
ATOM 830 C C . THR A 1 107 ? -9.066 9.479 -2.661 1.00 94.75 107 THR A C 1
ATOM 832 O O . THR A 1 107 ? -9.206 10.451 -3.395 1.00 94.75 107 THR A O 1
ATOM 835 N N . VAL A 1 108 ? -8.488 8.353 -3.094 1.00 96.56 108 VAL A N 1
ATOM 836 C CA . VAL A 1 108 ? -7.972 8.182 -4.464 1.00 96.56 108 VAL A CA 1
ATOM 837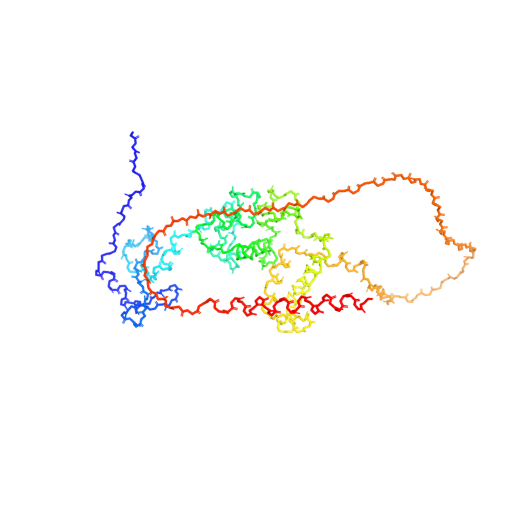 C C . VAL A 1 108 ? -9.069 8.419 -5.501 1.00 96.56 108 VAL A C 1
ATOM 839 O O . VAL A 1 108 ? -8.816 9.098 -6.492 1.00 96.56 108 VAL A O 1
ATOM 842 N N . VAL A 1 109 ? -10.288 7.926 -5.272 1.00 94.94 109 VAL A N 1
ATOM 843 C CA . VAL A 1 109 ? -11.410 8.165 -6.193 1.00 94.94 109 VAL A CA 1
ATOM 844 C C . VAL A 1 109 ? -11.803 9.639 -6.219 1.00 94.94 109 VAL A C 1
ATOM 846 O O . VAL A 1 109 ? -12.051 10.188 -7.293 1.00 94.94 109 VAL A O 1
ATOM 849 N N . GLU A 1 110 ? -11.857 10.280 -5.053 1.00 95.06 110 GLU A N 1
ATOM 850 C CA . GLU A 1 110 ? -12.326 11.659 -4.904 1.00 95.06 110 GLU A CA 1
ATOM 851 C C . GLU A 1 110 ? -11.357 12.699 -5.482 1.00 95.06 110 GLU A C 1
ATOM 853 O O . GLU A 1 110 ? -11.809 13.670 -6.092 1.00 95.06 110 GLU A O 1
ATOM 858 N N . ILE A 1 111 ? -10.044 12.521 -5.287 1.00 96.19 111 ILE A N 1
ATOM 859 C CA . ILE A 1 111 ? -9.036 13.536 -5.644 1.00 96.19 111 ILE A CA 1
ATOM 860 C C . ILE A 1 111 ? -8.074 13.105 -6.756 1.00 96.19 111 ILE A C 1
ATOM 862 O O . ILE A 1 111 ? -7.245 13.913 -7.173 1.00 96.19 111 ILE A O 1
ATOM 866 N N . GLY A 1 112 ? -8.141 11.851 -7.210 1.00 93.12 112 GLY A N 1
ATOM 867 C CA . GLY A 1 112 ? -7.261 11.316 -8.246 1.00 93.12 112 GLY A CA 1
ATOM 868 C C . GLY A 1 112 ? -7.466 11.968 -9.626 1.00 93.12 112 GLY A C 1
ATOM 869 O O . GLY A 1 112 ? -8.587 12.367 -9.957 1.00 93.12 112 GLY A O 1
ATOM 870 N N . PRO A 1 113 ? -6.415 12.053 -10.471 1.00 97.50 113 PRO A N 1
ATOM 871 C CA . PRO A 1 113 ? -5.021 11.682 -10.203 1.00 97.50 113 PRO A CA 1
ATOM 872 C C . PRO A 1 113 ? -4.340 12.620 -9.197 1.00 97.50 113 PRO A C 1
ATOM 874 O O . PRO A 1 113 ? -4.408 13.839 -9.334 1.00 97.50 113 PRO A O 1
ATOM 877 N N . ALA A 1 114 ? -3.657 12.059 -8.197 1.00 98.00 114 ALA A N 1
ATOM 878 C CA . ALA A 1 114 ? -2.999 12.836 -7.149 1.00 98.00 114 ALA A CA 1
ATOM 879 C C . ALA A 1 114 ? -1.656 12.240 -6.712 1.00 98.00 114 ALA A C 1
ATOM 881 O O . ALA A 1 114 ? -1.437 11.028 -6.713 1.00 98.00 114 ALA A O 1
ATOM 882 N N . THR A 1 115 ? -0.736 13.097 -6.271 1.00 98.31 115 THR A N 1
ATOM 883 C CA . THR A 1 115 ? 0.526 12.638 -5.676 1.00 98.31 115 THR A CA 1
ATOM 884 C C . THR A 1 115 ? 0.279 11.927 -4.342 1.00 98.31 115 THR A C 1
ATOM 886 O O . THR A 1 115 ? -0.680 12.217 -3.626 1.00 98.31 115 THR A O 1
ATOM 889 N N . THR A 1 116 ? 1.197 11.045 -3.936 1.00 97.94 116 THR A N 1
ATOM 890 C CA . THR A 1 116 ? 1.131 10.379 -2.622 1.00 97.94 116 THR A CA 1
ATOM 891 C C . THR A 1 116 ? 1.011 11.373 -1.461 1.00 97.94 116 THR A C 1
ATOM 893 O O . THR A 1 116 ? 0.296 11.107 -0.500 1.00 97.94 116 THR A O 1
ATOM 896 N N . GLY A 1 117 ? 1.701 12.516 -1.535 1.00 96.50 117 GLY A N 1
ATOM 897 C CA . GLY A 1 117 ? 1.639 13.547 -0.497 1.00 96.50 117 GLY A CA 1
ATOM 898 C C . GLY A 1 117 ? 0.266 14.214 -0.407 1.00 96.50 117 GLY A C 1
ATOM 899 O O . GLY A 1 117 ? -0.223 14.431 0.697 1.00 96.50 117 GLY A O 1
ATOM 900 N N . ALA A 1 118 ? -0.375 14.481 -1.549 1.00 97.56 118 ALA A N 1
ATOM 901 C CA . ALA A 1 118 ? -1.730 15.028 -1.586 1.00 97.56 118 ALA A CA 1
ATOM 902 C C . ALA A 1 118 ? -2.756 14.037 -1.019 1.00 97.56 118 ALA A C 1
ATOM 904 O O . ALA A 1 118 ? -3.603 14.434 -0.225 1.00 97.56 118 ALA A O 1
ATOM 905 N N . ILE A 1 119 ? -2.624 12.747 -1.352 1.00 97.56 119 ILE A N 1
ATOM 906 C CA . ILE A 1 119 ? -3.462 11.687 -0.773 1.00 97.56 119 ILE A CA 1
ATOM 907 C C . ILE A 1 119 ? -3.258 11.630 0.738 1.00 97.56 119 ILE A C 1
ATOM 909 O O . ILE A 1 119 ? -4.231 11.711 1.473 1.00 97.56 119 ILE A O 1
ATOM 913 N N . ALA A 1 120 ? -2.008 11.571 1.207 1.00 95.62 120 ALA A N 1
ATOM 914 C CA . ALA A 1 120 ? -1.700 11.541 2.636 1.00 95.62 120 ALA A CA 1
ATOM 915 C C . ALA A 1 120 ? -2.275 12.750 3.392 1.00 95.62 120 ALA A C 1
ATOM 917 O O . ALA A 1 120 ? -2.818 12.581 4.477 1.00 95.62 120 ALA A O 1
ATOM 918 N N . GLY A 1 121 ? -2.208 13.952 2.809 1.00 93.06 121 GLY A N 1
ATOM 919 C CA . GLY A 1 121 ? -2.764 15.169 3.406 1.00 93.06 121 GLY A CA 1
ATOM 920 C C . GLY A 1 121 ? -4.295 15.255 3.396 1.00 93.06 121 GLY A C 1
ATOM 921 O O . GLY A 1 121 ? -4.848 16.092 4.105 1.00 93.06 121 GLY A O 1
ATOM 922 N N . ALA A 1 122 ? -4.974 14.422 2.603 1.00 93.00 122 ALA A N 1
ATOM 923 C CA . ALA A 1 122 ? -6.432 14.359 2.529 1.00 93.00 122 ALA A CA 1
ATOM 924 C C . ALA A 1 122 ? -7.041 13.268 3.430 1.00 93.00 122 ALA A C 1
ATOM 926 O O . ALA A 1 122 ? -8.254 13.266 3.635 1.00 93.00 122 ALA A O 1
ATOM 927 N N . LEU A 1 123 ? -6.225 12.360 3.979 1.00 88.38 123 LEU A N 1
ATOM 928 C 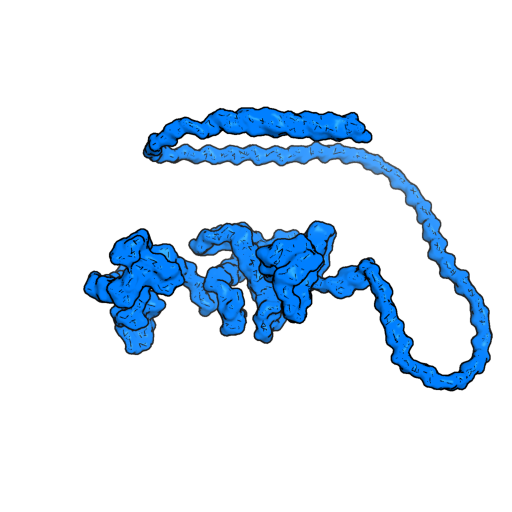CA . LEU A 1 123 ? -6.686 11.361 4.943 1.00 88.38 123 LEU A CA 1
ATOM 929 C C . LEU A 1 123 ? -7.042 12.023 6.282 1.00 88.38 123 LEU A C 1
ATOM 931 O O . LEU A 1 123 ? -6.396 12.968 6.734 1.00 88.38 123 LEU A O 1
ATOM 935 N N . SER A 1 124 ? -8.064 11.492 6.943 1.00 83.75 124 SER A N 1
ATOM 936 C CA . SER A 1 124 ? -8.444 11.856 8.309 1.00 83.75 124 SER A CA 1
ATOM 937 C C . SER A 1 124 ? -7.447 11.331 9.346 1.00 83.75 124 SER A C 1
ATOM 939 O O . SER A 1 124 ? -7.283 11.936 10.410 1.00 83.75 124 SER A O 1
ATOM 941 N N . ILE A 1 125 ? -6.757 10.232 9.028 1.00 79.69 125 ILE A N 1
ATOM 942 C CA . ILE A 1 125 ? -5.674 9.672 9.832 1.00 79.69 125 ILE A CA 1
ATOM 943 C C . ILE A 1 125 ? -4.316 10.225 9.396 1.00 79.69 125 ILE A C 1
ATOM 945 O O . ILE A 1 125 ? -4.002 10.316 8.211 1.00 79.69 125 ILE A O 1
ATOM 949 N N . ASP A 1 126 ? -3.470 10.534 10.377 1.00 83.69 126 ASP A N 1
ATOM 950 C CA . ASP A 1 126 ? -2.105 10.991 10.118 1.00 83.69 126 ASP A CA 1
ATOM 951 C C . ASP A 1 126 ? -1.211 9.802 9.731 1.00 83.69 126 ASP A C 1
ATOM 953 O O . ASP A 1 126 ? -0.642 9.103 10.578 1.00 83.69 126 ASP A O 1
ATOM 957 N N . LEU A 1 127 ? -1.136 9.532 8.426 1.00 84.81 127 LEU A N 1
ATOM 958 C CA . LEU A 1 127 ? -0.205 8.578 7.839 1.00 84.81 127 LEU A CA 1
ATOM 959 C C . LEU A 1 127 ? 0.922 9.315 7.125 1.00 84.81 127 LEU A C 1
ATOM 961 O O . LEU A 1 127 ? 0.703 10.189 6.289 1.00 84.81 127 LEU A O 1
ATOM 965 N N . SER A 1 128 ? 2.158 8.876 7.375 1.00 89.88 128 SER A N 1
ATOM 966 C CA . SER A 1 128 ? 3.294 9.373 6.598 1.00 89.88 128 SER A CA 1
ATOM 967 C C . SER A 1 128 ? 3.094 9.084 5.098 1.00 89.88 128 SER A C 1
ATOM 969 O O . SER A 1 128 ? 2.608 8.000 4.753 1.00 89.88 128 SER A O 1
ATOM 971 N N . PRO A 1 129 ? 3.557 9.962 4.186 1.00 94.56 129 PRO A N 1
ATOM 972 C CA . PRO A 1 129 ? 3.492 9.704 2.746 1.00 94.56 129 PRO A CA 1
ATOM 973 C C . PRO A 1 129 ? 4.142 8.373 2.349 1.00 94.56 129 PRO A C 1
ATOM 975 O O . PRO A 1 129 ? 3.678 7.686 1.445 1.00 94.56 129 PRO A O 1
ATOM 978 N N . TRP A 1 130 ? 5.197 7.966 3.060 1.00 91.06 130 TRP A N 1
ATOM 979 C CA . TRP A 1 130 ? 5.819 6.660 2.866 1.00 91.06 130 TRP A CA 1
ATOM 980 C C . TRP A 1 130 ? 4.847 5.503 3.153 1.00 91.06 130 TRP A C 1
ATOM 982 O O . TRP A 1 130 ? 4.713 4.609 2.321 1.00 91.06 130 TRP A O 1
ATOM 992 N N . ALA A 1 131 ? 4.129 5.542 4.280 1.00 88.44 131 ALA A N 1
ATOM 993 C CA . ALA A 1 131 ? 3.140 4.522 4.633 1.00 88.44 131 ALA A CA 1
ATOM 994 C C . ALA A 1 131 ? 1.974 4.477 3.631 1.00 88.44 131 ALA A C 1
ATOM 996 O O . ALA A 1 131 ? 1.564 3.393 3.222 1.00 88.44 131 ALA A O 1
ATOM 997 N N . VAL A 1 132 ? 1.490 5.640 3.182 1.00 96.19 132 VAL A N 1
ATOM 998 C CA . VAL A 1 132 ? 0.450 5.727 2.143 1.00 96.19 132 VAL A CA 1
ATOM 999 C C . VAL A 1 132 ? 0.936 5.102 0.836 1.00 96.19 132 VAL A C 1
ATOM 1001 O O . VAL A 1 132 ? 0.229 4.287 0.250 1.00 96.19 132 VAL A O 1
ATOM 1004 N N . ARG A 1 133 ? 2.172 5.390 0.409 1.00 97.06 133 ARG A N 1
ATOM 1005 C CA . ARG A 1 133 ? 2.759 4.777 -0.793 1.00 97.06 133 ARG A CA 1
ATOM 1006 C C . ARG A 1 133 ? 2.840 3.258 -0.702 1.00 97.06 133 ARG A C 1
ATOM 1008 O O . ARG A 1 133 ? 2.536 2.573 -1.672 1.00 97.06 133 ARG A O 1
ATOM 1015 N N . GLU A 1 134 ? 3.238 2.727 0.451 1.00 93.19 134 GLU A N 1
ATOM 1016 C CA . GLU A 1 134 ? 3.276 1.278 0.654 1.00 93.19 134 GLU A CA 1
ATOM 1017 C C . GLU A 1 134 ? 1.893 0.637 0.528 1.00 93.19 134 GLU A C 1
ATOM 1019 O O . GLU A 1 134 ? 1.784 -0.461 -0.018 1.00 93.19 134 GLU A O 1
ATOM 1024 N N . ARG A 1 135 ? 0.843 1.302 1.028 1.00 95.94 135 ARG A N 1
ATOM 1025 C CA . ARG A 1 135 ? -0.536 0.825 0.871 1.00 95.94 135 ARG A CA 1
ATOM 1026 C C . ARG A 1 135 ? -1.017 0.936 -0.572 1.00 95.94 135 ARG A C 1
ATOM 1028 O O . ARG A 1 135 ? -1.618 -0.009 -1.064 1.00 95.94 135 ARG A O 1
ATOM 1035 N N . LEU A 1 136 ? -0.673 2.013 -1.277 1.00 97.94 136 LEU A N 1
ATOM 1036 C CA . LEU A 1 136 ? -0.990 2.180 -2.699 1.00 97.94 136 LEU A CA 1
ATOM 1037 C C . LEU A 1 136 ? -0.382 1.069 -3.572 1.00 97.94 136 LEU A C 1
ATOM 1039 O O . LEU A 1 136 ? -1.052 0.597 -4.483 1.00 97.94 136 LEU A O 1
ATOM 1043 N N . TRP A 1 137 ? 0.820 0.566 -3.259 1.00 97.88 137 TRP A N 1
ATOM 1044 C CA . TRP A 1 137 ? 1.358 -0.627 -3.934 1.00 97.88 137 TRP A CA 1
ATOM 1045 C C . TRP A 1 137 ? 0.509 -1.878 -3.696 1.00 97.88 137 TRP A C 1
ATOM 1047 O O . TRP A 1 137 ? 0.275 -2.639 -4.628 1.00 97.88 137 TRP A O 1
ATOM 1057 N N . VAL A 1 138 ? 0.030 -2.092 -2.467 1.00 94.81 138 VAL A N 1
ATOM 1058 C CA . VAL A 1 138 ? -0.862 -3.226 -2.174 1.00 94.81 138 VAL A CA 1
ATOM 1059 C C . VAL A 1 138 ? -2.164 -3.102 -2.965 1.00 94.81 138 VAL A C 1
ATOM 1061 O O . VAL A 1 138 ? -2.589 -4.076 -3.570 1.00 94.81 138 VAL A O 1
ATOM 1064 N N . LEU A 1 139 ? -2.755 -1.905 -3.016 1.00 97.06 139 LEU A N 1
ATOM 1065 C CA . LEU A 1 139 ? -4.005 -1.653 -3.743 1.00 97.06 139 LEU A CA 1
ATOM 1066 C C . LEU A 1 139 ? -3.854 -1.798 -5.258 1.00 97.06 139 LEU A C 1
ATOM 1068 O O . LEU A 1 139 ? -4.727 -2.354 -5.919 1.00 97.06 139 LEU A O 1
ATOM 1072 N N . MET A 1 140 ? -2.737 -1.326 -5.806 1.00 97.75 140 MET A N 1
ATOM 1073 C CA . MET A 1 140 ? -2.428 -1.444 -7.229 1.00 97.75 140 MET A CA 1
ATOM 1074 C C . MET A 1 140 ? -2.155 -2.887 -7.657 1.00 97.75 140 MET A C 1
ATOM 1076 O O . MET A 1 140 ? -2.517 -3.270 -8.762 1.00 97.75 140 MET A O 1
ATOM 1080 N N . GLY A 1 141 ? -1.526 -3.682 -6.789 1.00 96.12 141 GLY A N 1
ATOM 1081 C CA . GLY A 1 141 ? -1.197 -5.084 -7.049 1.00 96.12 141 GLY A CA 1
ATOM 1082 C C . GLY A 1 141 ? -2.205 -6.082 -6.495 1.00 96.12 141 GLY A C 1
ATOM 1083 O O . GLY A 1 141 ? -1.857 -7.253 -6.359 1.00 96.12 141 GLY A O 1
ATOM 1084 N N . LEU A 1 142 ? -3.403 -5.639 -6.107 1.00 95.00 142 LEU A N 1
ATOM 1085 C CA . LEU A 1 142 ? -4.354 -6.468 -5.366 1.00 95.00 142 LEU A CA 1
ATOM 1086 C C . LEU A 1 142 ? -4.807 -7.698 -6.161 1.00 95.00 142 LEU A C 1
ATOM 1088 O O . LEU A 1 142 ? -4.929 -8.779 -5.600 1.00 95.00 142 LEU A O 1
ATOM 1092 N N . ASP A 1 143 ? -4.968 -7.565 -7.473 1.00 93.62 143 ASP A N 1
ATOM 1093 C CA . ASP A 1 143 ? -5.284 -8.658 -8.399 1.00 93.62 143 ASP A CA 1
ATOM 1094 C C . ASP A 1 143 ? -4.160 -9.697 -8.540 1.00 93.62 143 ASP A C 1
ATOM 1096 O O . ASP A 1 143 ? -4.415 -10.860 -8.837 1.00 93.62 143 ASP A O 1
ATOM 1100 N N . ASN A 1 144 ? -2.919 -9.316 -8.228 1.00 93.12 144 ASN A N 1
ATOM 1101 C CA . ASN A 1 144 ? -1.796 -10.248 -8.112 1.00 93.12 144 ASN A CA 1
ATOM 1102 C C . ASN A 1 144 ? -1.689 -10.898 -6.719 1.00 93.12 144 ASN A C 1
ATOM 1104 O O . ASN A 1 144 ? -0.899 -11.824 -6.541 1.00 93.12 144 ASN A O 1
ATOM 1108 N N . LEU A 1 145 ? -2.437 -10.409 -5.726 1.00 88.75 145 LEU A N 1
ATOM 1109 C CA . LEU A 1 145 ? -2.433 -10.921 -4.349 1.00 88.75 145 LEU A CA 1
ATOM 1110 C C . LEU A 1 145 ? -3.665 -11.787 -4.055 1.00 88.75 145 LEU A C 1
ATOM 1112 O O . LEU A 1 145 ? -3.565 -12.788 -3.349 1.00 88.75 145 LEU A O 1
ATOM 1116 N N . VAL A 1 146 ? -4.818 -11.418 -4.611 1.00 90.38 146 VAL A N 1
ATOM 1117 C CA . VAL A 1 146 ? -6.116 -12.029 -4.327 1.00 90.38 146 VAL A CA 1
ATOM 1118 C C . VAL A 1 146 ? -6.530 -12.928 -5.483 1.00 90.38 146 VAL A C 1
ATOM 1120 O O . VAL A 1 146 ? -6.794 -12.479 -6.598 1.00 90.38 146 VAL A O 1
ATOM 1123 N N . ALA A 1 147 ? -6.650 -14.225 -5.207 1.00 87.25 147 ALA A N 1
ATOM 1124 C CA . ALA A 1 147 ? -7.142 -15.177 -6.193 1.00 87.25 147 ALA A CA 1
ATOM 1125 C C . ALA A 1 147 ? -8.578 -14.825 -6.631 1.00 87.25 147 ALA A C 1
ATOM 1127 O O . ALA A 1 147 ? -9.490 -14.769 -5.809 1.00 87.25 147 ALA A O 1
ATOM 1128 N N . GLY A 1 148 ? -8.782 -14.643 -7.939 1.00 84.19 148 GLY A N 1
ATOM 1129 C CA . GLY A 1 148 ? -10.091 -14.336 -8.531 1.00 84.19 148 GLY A CA 1
ATOM 1130 C C . GLY A 1 148 ? -10.374 -12.845 -8.733 1.00 84.19 148 GLY A C 1
ATOM 1131 O O . GLY A 1 148 ? -11.367 -12.510 -9.375 1.00 84.19 148 GLY A O 1
ATOM 1132 N N . ARG A 1 149 ? -9.501 -11.951 -8.257 1.00 89.00 149 ARG A N 1
ATOM 1133 C CA . ARG A 1 149 ? -9.512 -10.542 -8.655 1.00 89.00 149 ARG A CA 1
ATOM 1134 C C . ARG A 1 149 ? -8.790 -10.426 -10.001 1.00 89.00 149 ARG A C 1
ATOM 1136 O O . ARG A 1 149 ? -7.609 -10.722 -10.094 1.00 89.00 149 ARG A O 1
ATOM 1143 N N . GLU A 1 150 ? -9.506 -10.021 -11.047 1.00 87.25 150 GLU A N 1
ATOM 1144 C CA . GLU A 1 150 ? -8.948 -9.921 -12.412 1.00 87.25 150 GLU A CA 1
ATOM 1145 C C . GLU A 1 150 ? -8.586 -8.487 -12.818 1.00 87.25 150 GLU A C 1
ATOM 1147 O O . GLU A 1 150 ? -7.901 -8.273 -13.817 1.00 87.25 150 GLU A O 1
ATOM 1152 N N . THR A 1 151 ? -9.083 -7.494 -12.078 1.00 86.00 151 THR A N 1
ATOM 1153 C CA . THR A 1 151 ? -8.936 -6.080 -12.418 1.00 86.00 151 THR A CA 1
ATOM 1154 C C . THR A 1 151 ? -8.346 -5.280 -11.271 1.00 86.00 151 THR A C 1
ATOM 1156 O O . THR A 1 151 ? -8.692 -5.451 -10.097 1.00 86.00 151 THR A O 1
ATOM 1159 N N . GLN A 1 152 ? -7.475 -4.357 -11.655 1.00 90.75 152 GLN A N 1
ATOM 1160 C CA . GLN A 1 152 ? -6.845 -3.381 -10.787 1.00 90.75 152 GLN A CA 1
ATOM 1161 C C . GLN A 1 152 ? -7.850 -2.318 -10.321 1.00 90.75 152 GLN A C 1
ATOM 1163 O O . GLN A 1 152 ? -8.710 -1.896 -11.092 1.00 90.75 152 GLN A O 1
ATOM 1168 N N . ILE A 1 153 ? -7.723 -1.867 -9.069 1.00 94.56 153 ILE A N 1
ATOM 1169 C CA . ILE A 1 153 ? -8.597 -0.836 -8.470 1.00 94.56 153 ILE A CA 1
ATOM 1170 C C . ILE A 1 153 ? -7.933 0.530 -8.313 1.00 94.56 153 ILE A C 1
ATOM 1172 O O . ILE A 1 153 ? -8.615 1.544 -8.212 1.00 94.56 153 ILE A O 1
ATOM 1176 N N . VAL A 1 154 ? -6.604 0.561 -8.295 1.00 97.00 154 VAL A N 1
ATOM 1177 C CA . VAL A 1 154 ? -5.788 1.773 -8.176 1.00 97.00 154 VAL A CA 1
ATOM 1178 C C . VAL A 1 154 ? -4.642 1.649 -9.150 1.00 97.00 154 VAL A C 1
ATOM 1180 O O . VAL A 1 154 ? -4.012 0.603 -9.184 1.00 97.00 154 VAL A O 1
ATOM 1183 N N . ASP A 1 155 ? -4.328 2.691 -9.902 1.00 97.31 155 ASP A N 1
ATOM 1184 C CA . ASP A 1 155 ? -3.207 2.741 -10.833 1.00 97.31 155 ASP A CA 1
ATOM 1185 C C . ASP A 1 155 ? -2.308 3.947 -10.585 1.00 97.31 155 ASP A C 1
ATOM 1187 O O . ASP A 1 155 ? -2.687 4.901 -9.901 1.00 97.31 155 ASP A O 1
ATOM 1191 N N . GLN A 1 156 ? -1.093 3.870 -11.122 1.00 98.06 156 GLN A N 1
ATOM 1192 C CA . GLN A 1 156 ? -0.116 4.943 -11.084 1.00 98.06 156 GLN A CA 1
ATOM 1193 C C . GLN A 1 156 ? 0.227 5.388 -12.503 1.00 98.06 156 GLN A C 1
ATOM 1195 O O . GLN A 1 156 ? 0.575 4.565 -13.354 1.00 98.06 156 GLN A O 1
ATOM 1200 N N . ASP A 1 157 ? 0.198 6.695 -12.750 1.00 97.19 157 ASP A N 1
ATOM 1201 C CA . ASP A 1 157 ? 0.657 7.253 -14.015 1.00 97.19 157 ASP A CA 1
ATOM 1202 C C . ASP A 1 157 ? 2.183 7.133 -14.141 1.00 97.19 157 ASP A C 1
ATOM 1204 O O . ASP A 1 157 ? 2.950 7.573 -13.283 1.00 97.19 157 ASP A O 1
ATOM 1208 N N . ALA A 1 158 ? 2.638 6.552 -15.246 1.00 94.38 158 ALA A N 1
ATOM 1209 C CA . ALA A 1 158 ? 4.040 6.289 -15.536 1.00 94.38 158 ALA A CA 1
ATOM 1210 C C . ALA A 1 158 ? 4.879 7.554 -15.751 1.00 94.38 158 ALA A C 1
ATOM 1212 O O . ALA A 1 158 ? 6.106 7.470 -15.726 1.00 94.38 158 ALA A O 1
ATOM 1213 N N . LYS A 1 159 ? 4.256 8.702 -16.044 1.00 94.06 159 LYS A N 1
ATOM 1214 C CA . LYS A 1 159 ? 4.960 9.968 -16.280 1.00 94.06 159 LYS A CA 1
ATOM 1215 C C . LYS A 1 159 ? 4.928 10.867 -15.059 1.00 94.06 159 LYS A C 1
ATOM 1217 O O . LYS A 1 159 ? 5.957 11.454 -14.735 1.00 94.06 159 LYS A O 1
ATOM 1222 N N . THR A 1 160 ? 3.768 11.021 -14.426 1.00 95.56 160 THR A N 1
ATOM 1223 C CA . THR A 1 160 ? 3.611 11.952 -13.297 1.00 95.56 160 THR A CA 1
ATOM 1224 C C . THR A 1 160 ? 3.863 11.284 -11.948 1.00 95.56 160 THR A C 1
ATOM 1226 O O . THR A 1 160 ? 4.193 11.965 -10.979 1.00 95.56 160 THR A O 1
ATOM 1229 N N . GLY A 1 161 ? 3.742 9.954 -11.869 1.00 95.69 161 GLY A N 1
ATOM 1230 C CA . GLY A 1 161 ? 3.799 9.210 -10.611 1.00 95.69 161 GLY A CA 1
ATOM 1231 C C . GLY A 1 161 ? 2.564 9.414 -9.727 1.00 95.69 161 GLY A C 1
ATOM 1232 O O . GLY A 1 161 ? 2.574 8.988 -8.567 1.00 95.69 161 GLY A O 1
ATOM 1233 N N . GLU A 1 162 ? 1.527 10.072 -10.246 1.00 98.31 162 GLU A N 1
ATOM 1234 C CA . GLU A 1 162 ? 0.253 10.290 -9.564 1.00 98.31 162 GLU A CA 1
ATOM 1235 C C . GLU A 1 162 ? -0.585 9.015 -9.544 1.00 98.31 162 GLU A C 1
ATOM 1237 O O . GLU A 1 162 ? -0.484 8.169 -10.428 1.00 98.31 162 GLU A O 1
ATOM 1242 N N . TRP A 1 163 ? -1.413 8.895 -8.516 1.00 98.56 163 TRP A N 1
ATOM 1243 C CA . TRP A 1 163 ? -2.268 7.751 -8.249 1.00 98.56 163 TRP A CA 1
ATOM 1244 C C . TRP A 1 163 ? -3.725 8.113 -8.501 1.00 98.56 163 TRP A C 1
ATOM 1246 O O . TRP A 1 163 ? -4.156 9.218 -8.169 1.00 98.56 163 TRP A O 1
ATOM 1256 N N . GLY A 1 164 ? -4.485 7.175 -9.045 1.00 96.94 164 GLY A N 1
ATOM 1257 C CA . GLY A 1 164 ? -5.896 7.340 -9.386 1.00 96.94 164 GLY A CA 1
ATOM 1258 C C . GLY A 1 164 ? -6.558 5.983 -9.573 1.00 96.94 164 GLY A C 1
ATOM 1259 O O . GLY A 1 164 ? -5.892 4.950 -9.493 1.00 96.94 164 GLY A O 1
ATOM 1260 N N . VAL A 1 165 ? -7.856 5.965 -9.856 1.00 95.56 165 VAL A N 1
ATOM 1261 C CA . VAL A 1 165 ? -8.470 4.756 -10.432 1.00 95.56 165 VAL A CA 1
ATOM 1262 C C . VAL A 1 165 ? -7.989 4.565 -11.877 1.00 95.56 165 VAL A C 1
ATOM 1264 O O . VAL A 1 165 ? -7.598 5.553 -12.509 1.00 95.56 165 VAL A O 1
ATOM 1267 N N . PRO A 1 166 ? -8.000 3.339 -12.435 1.00 93.00 166 PRO A N 1
ATOM 1268 C CA . PRO A 1 166 ? -7.489 3.084 -13.784 1.00 93.00 166 PRO A CA 1
ATOM 1269 C C . PRO A 1 166 ? -8.063 4.016 -14.862 1.00 93.00 166 PRO A C 1
ATOM 1271 O O . PRO A 1 166 ? -7.347 4.419 -15.774 1.00 93.00 166 PRO A O 1
ATOM 1274 N N . GLU A 1 167 ? -9.327 4.427 -14.742 1.00 88.50 167 GLU A N 1
ATOM 1275 C CA . GLU A 1 167 ? -9.993 5.333 -15.686 1.00 88.50 167 GLU A CA 1
ATOM 1276 C C . GLU A 1 167 ? -9.469 6.778 -15.629 1.00 88.50 167 GLU A C 1
ATOM 1278 O O . GLU A 1 167 ? -9.631 7.531 -16.590 1.00 88.50 167 GLU A O 1
ATOM 1283 N N . GLN A 1 168 ? -8.863 7.180 -14.510 1.00 92.81 168 GLN A N 1
ATOM 1284 C CA . GLN A 1 168 ? -8.260 8.503 -14.322 1.00 92.81 168 GLN A CA 1
ATOM 1285 C C . GLN A 1 168 ? -6.813 8.556 -14.834 1.00 92.81 168 GLN A C 1
ATOM 1287 O O . GLN A 1 168 ? -6.289 9.644 -15.080 1.00 92.81 168 GLN A O 1
ATOM 1292 N N . ILE A 1 169 ? -6.157 7.404 -14.994 1.00 92.69 169 ILE A N 1
ATOM 1293 C CA . ILE A 1 169 ? -4.744 7.320 -15.361 1.00 92.69 169 ILE A CA 1
ATOM 1294 C C . ILE A 1 169 ? -4.584 7.243 -16.879 1.00 92.69 169 ILE A C 1
ATOM 1296 O O . ILE A 1 169 ? -5.094 6.350 -17.552 1.00 92.69 169 ILE A O 1
ATOM 1300 N N . ALA A 1 170 ? -3.828 8.190 -17.438 1.00 91.25 170 ALA A N 1
ATOM 1301 C CA . ALA A 1 170 ? -3.604 8.263 -18.879 1.00 91.25 170 ALA A CA 1
ATOM 1302 C C . ALA A 1 170 ? -2.603 7.206 -19.364 1.00 91.25 170 ALA A C 1
ATOM 1304 O O . ALA A 1 170 ? -2.741 6.673 -20.470 1.00 91.25 170 ALA A O 1
ATOM 1305 N N . LEU A 1 171 ? -1.564 6.935 -18.568 1.00 90.75 171 LEU A N 1
ATOM 1306 C CA . LEU A 1 171 ? -0.529 5.977 -18.920 1.00 90.75 171 LEU A CA 1
ATOM 1307 C C . LEU A 1 171 ? -0.131 5.123 -17.721 1.00 90.75 171 LEU A C 1
ATOM 1309 O O . LEU A 1 171 ? 0.715 5.536 -16.940 1.00 90.75 171 LEU A O 1
ATOM 1313 N N . SER A 1 172 ? -0.652 3.900 -17.636 1.00 94.38 172 SER A N 1
ATOM 1314 C CA . SER A 1 172 ? -0.290 2.982 -16.552 1.00 94.38 172 SER A CA 1
ATOM 1315 C C . SER A 1 172 ? 1.222 2.731 -16.461 1.00 94.38 172 SER A C 1
ATOM 1317 O O . SER A 1 172 ? 1.913 2.502 -17.471 1.00 94.38 172 SER A O 1
ATOM 1319 N N . ALA A 1 173 ? 1.731 2.764 -15.229 1.00 94.81 173 ALA A N 1
ATOM 1320 C CA . ALA A 1 173 ? 3.072 2.320 -14.862 1.00 94.81 173 ALA A CA 1
ATOM 1321 C C . ALA A 1 173 ? 3.182 0.791 -14.764 1.00 94.81 173 ALA A C 1
ATOM 1323 O O . ALA A 1 173 ? 4.297 0.259 -14.775 1.00 94.81 173 ALA A O 1
ATOM 1324 N N . ARG A 1 174 ? 2.055 0.077 -14.670 1.00 93.94 174 ARG A N 1
ATOM 1325 C CA . ARG A 1 174 ? 2.027 -1.385 -14.592 1.00 93.94 174 ARG A CA 1
ATOM 1326 C C . ARG A 1 174 ? 2.386 -2.031 -15.926 1.00 93.94 174 ARG A C 1
ATOM 1328 O O . ARG A 1 174 ? 2.064 -1.512 -16.993 1.00 93.94 174 ARG A O 1
ATOM 1335 N N . GLY A 1 175 ? 3.097 -3.156 -15.874 1.00 91.81 175 GLY A N 1
ATOM 1336 C CA . GLY A 1 175 ? 3.539 -3.909 -17.049 1.00 91.81 175 GLY A CA 1
ATOM 1337 C C . GLY A 1 175 ? 4.556 -3.165 -17.921 1.00 91.81 175 GLY A C 1
ATOM 1338 O O . GLY A 1 175 ? 4.976 -3.668 -18.966 1.00 91.81 175 GLY A O 1
ATOM 1339 N N . ARG A 1 176 ? 4.968 -1.958 -17.521 1.00 91.44 176 ARG A N 1
ATOM 1340 C CA . ARG A 1 176 ? 5.879 -1.104 -18.276 1.00 91.44 176 ARG A CA 1
ATOM 1341 C C . ARG A 1 176 ? 7.314 -1.334 -17.825 1.00 91.44 176 ARG A C 1
ATOM 1343 O O . ARG A 1 176 ? 7.609 -1.423 -16.639 1.00 91.44 176 ARG A O 1
ATOM 1350 N N . VAL A 1 177 ? 8.220 -1.360 -18.797 1.00 92.62 177 VAL A N 1
ATOM 1351 C CA . VAL A 1 177 ? 9.665 -1.313 -18.555 1.00 92.62 177 VAL A CA 1
ATOM 1352 C C . VAL A 1 177 ? 10.065 0.155 -18.345 1.00 92.62 177 VAL A C 1
ATOM 1354 O O . VAL A 1 177 ? 9.849 0.952 -19.266 1.00 92.62 177 VAL A O 1
ATOM 1357 N N . PRO A 1 178 ? 10.601 0.538 -17.171 1.00 91.44 178 PRO A N 1
ATOM 1358 C CA . PRO A 1 178 ? 11.066 1.902 -16.928 1.00 91.44 178 PRO A CA 1
ATOM 1359 C C . PRO A 1 178 ? 12.192 2.312 -17.882 1.00 91.44 178 PRO A C 1
ATOM 1361 O O . PRO A 1 178 ? 13.024 1.487 -18.261 1.00 91.44 178 PRO A O 1
ATOM 1364 N N . SER A 1 179 ? 12.231 3.596 -18.248 1.00 89.81 179 SER A N 1
ATOM 1365 C CA . SER A 1 179 ? 13.335 4.166 -19.035 1.00 89.81 179 SER A CA 1
ATOM 1366 C C . SER A 1 179 ? 14.540 4.534 -18.170 1.00 89.81 179 SER A C 1
ATOM 1368 O O . SER A 1 179 ? 15.660 4.563 -18.675 1.00 89.81 179 SER A O 1
ATOM 1370 N N . ASP A 1 180 ? 14.314 4.845 -16.889 1.00 93.31 180 ASP A N 1
ATOM 1371 C CA . ASP A 1 180 ? 15.388 5.130 -15.943 1.00 93.31 180 ASP A CA 1
ATOM 1372 C C . ASP A 1 180 ? 16.121 3.827 -15.566 1.00 93.31 180 ASP A C 1
ATOM 1374 O O . ASP A 1 180 ? 15.474 2.881 -15.104 1.00 93.31 180 ASP A O 1
ATOM 1378 N N . PRO A 1 181 ? 17.454 3.741 -15.740 1.00 93.50 181 PRO A N 1
ATOM 1379 C CA . PRO A 1 181 ? 18.203 2.524 -15.432 1.00 93.50 181 PRO A CA 1
ATOM 1380 C C . PRO A 1 181 ? 18.129 2.103 -13.959 1.00 93.50 181 PRO A C 1
ATOM 1382 O O . PRO A 1 181 ? 18.121 0.906 -13.670 1.00 93.50 181 PRO A O 1
ATOM 1385 N N . GLY A 1 182 ? 18.077 3.061 -13.028 1.00 94.88 182 GLY A N 1
ATOM 1386 C CA . GLY A 1 182 ? 17.999 2.775 -11.596 1.00 94.88 182 GLY A CA 1
ATOM 1387 C C . GLY A 1 182 ? 16.652 2.166 -11.217 1.00 94.88 182 GLY A C 1
ATOM 1388 O O . GLY A 1 182 ? 16.594 1.137 -10.541 1.00 94.88 182 GLY A O 1
ATOM 1389 N N . GLU A 1 183 ? 15.569 2.757 -11.715 1.00 93.94 183 GLU A N 1
ATOM 1390 C CA . GLU A 1 183 ? 14.222 2.220 -11.564 1.00 93.94 183 GLU A CA 1
ATOM 1391 C C . GLU A 1 183 ? 14.094 0.847 -12.229 1.00 93.94 183 GLU A C 1
ATOM 1393 O O . GLU A 1 183 ? 13.560 -0.076 -11.616 1.00 93.94 183 GLU A O 1
ATOM 1398 N N . LEU A 1 184 ? 14.639 0.666 -13.436 1.00 94.81 184 LEU A N 1
ATOM 1399 C CA . LEU A 1 184 ? 14.634 -0.622 -14.129 1.00 94.81 184 LEU A CA 1
ATOM 1400 C C . LEU A 1 184 ? 15.297 -1.724 -13.293 1.00 94.81 184 LEU A C 1
ATOM 1402 O O . LEU A 1 184 ? 14.696 -2.781 -13.100 1.00 94.81 184 LEU A O 1
ATOM 1406 N N . LEU A 1 185 ? 16.501 -1.480 -12.768 1.00 94.75 185 LEU A N 1
ATOM 1407 C CA . LEU A 1 185 ? 17.199 -2.442 -11.908 1.00 94.75 185 LEU A CA 1
ATOM 1408 C C . LEU A 1 185 ? 16.388 -2.765 -10.650 1.00 94.75 185 LEU A C 1
ATOM 1410 O O . LEU A 1 185 ? 16.255 -3.935 -10.293 1.00 94.75 185 LEU A O 1
ATOM 1414 N N . GLN A 1 186 ? 15.785 -1.750 -10.022 1.00 95.12 186 GLN A N 1
ATOM 1415 C CA . GLN A 1 186 ? 14.906 -1.954 -8.874 1.00 95.12 186 GLN A CA 1
ATOM 1416 C C . GLN A 1 186 ? 13.716 -2.853 -9.232 1.00 95.12 186 GLN A C 1
ATOM 1418 O O . GLN A 1 186 ? 13.450 -3.813 -8.509 1.00 95.12 186 GLN A O 1
ATOM 1423 N N . ARG A 1 187 ? 13.020 -2.584 -10.346 1.00 95.81 187 ARG A N 1
ATOM 1424 C CA . ARG A 1 187 ? 11.875 -3.401 -10.772 1.00 95.81 187 ARG A CA 1
ATOM 1425 C C . ARG A 1 187 ? 12.275 -4.835 -11.087 1.00 95.81 187 ARG A C 1
ATOM 1427 O O . ARG A 1 187 ? 11.519 -5.746 -10.770 1.00 95.81 187 ARG A O 1
ATOM 1434 N N . ILE A 1 188 ? 13.448 -5.036 -11.686 1.00 96.00 188 ILE A N 1
ATOM 1435 C CA . ILE A 1 188 ? 13.964 -6.372 -11.987 1.00 96.00 188 ILE A CA 1
ATOM 1436 C C . ILE A 1 188 ? 14.218 -7.153 -10.694 1.00 96.00 188 ILE A C 1
ATOM 1438 O O . ILE A 1 188 ? 13.753 -8.283 -10.560 1.00 96.00 188 ILE A O 1
ATOM 1442 N N . GLU A 1 189 ? 14.920 -6.553 -9.731 1.00 96.62 189 GLU A N 1
ATOM 1443 C CA . GLU A 1 189 ? 15.204 -7.194 -8.442 1.00 96.62 189 GLU A CA 1
ATOM 1444 C C . GLU A 1 189 ? 13.917 -7.516 -7.668 1.00 96.62 189 GLU A C 1
ATOM 1446 O O . GLU A 1 189 ? 13.773 -8.609 -7.118 1.00 96.62 189 GLU A O 1
ATOM 1451 N N . ASP A 1 190 ? 12.955 -6.592 -7.659 1.00 97.62 190 ASP A N 1
ATOM 1452 C CA . ASP A 1 190 ? 11.665 -6.798 -7.001 1.00 97.62 190 ASP A CA 1
ATOM 1453 C C . ASP A 1 190 ? 10.878 -7.953 -7.635 1.00 97.62 190 ASP A C 1
ATOM 1455 O O . ASP A 1 190 ? 10.305 -8.788 -6.934 1.00 97.62 190 ASP A O 1
ATOM 1459 N N . GLU A 1 191 ? 10.876 -8.028 -8.963 1.00 97.31 191 GLU A N 1
ATOM 1460 C CA . GLU A 1 191 ? 10.170 -9.063 -9.710 1.00 97.31 191 GLU A CA 1
ATOM 1461 C C . GLU A 1 191 ? 10.837 -10.440 -9.560 1.00 97.31 191 GLU A C 1
ATOM 1463 O O . GLU A 1 191 ? 10.142 -11.456 -9.475 1.00 97.31 191 GLU A O 1
ATOM 1468 N N . TYR A 1 192 ? 12.166 -10.503 -9.408 1.00 97.12 192 TYR A N 1
ATOM 1469 C CA . TYR A 1 192 ? 12.840 -11.738 -8.992 1.00 97.12 192 TYR A CA 1
ATOM 1470 C C . TYR A 1 192 ? 12.414 -12.189 -7.593 1.00 97.12 192 TYR A C 1
ATOM 1472 O O . TYR A 1 192 ? 12.149 -13.380 -7.407 1.00 97.12 192 TYR A O 1
ATOM 1480 N N . VAL A 1 193 ? 12.297 -11.262 -6.630 1.00 96.50 193 VAL A N 1
ATOM 1481 C CA . VAL A 1 193 ? 11.760 -11.578 -5.295 1.00 96.50 193 VAL A CA 1
ATOM 1482 C C . VAL A 1 193 ? 10.356 -12.161 -5.423 1.00 96.50 193 VAL A C 1
ATOM 1484 O O . VAL A 1 193 ? 10.103 -13.240 -4.889 1.00 96.50 193 VAL A O 1
ATOM 1487 N N . ARG A 1 194 ? 9.454 -11.499 -6.156 1.00 96.12 194 ARG A N 1
ATOM 1488 C CA . ARG A 1 194 ? 8.073 -11.973 -6.320 1.00 96.12 194 ARG A CA 1
ATOM 1489 C C . ARG A 1 194 ? 8.002 -13.352 -6.951 1.00 96.12 194 ARG A C 1
ATOM 1491 O O . ARG A 1 194 ? 7.471 -14.267 -6.335 1.00 96.12 194 ARG A O 1
ATOM 1498 N N . ARG A 1 195 ? 8.629 -13.553 -8.112 1.00 96.12 195 ARG A N 1
ATOM 1499 C CA . ARG A 1 195 ? 8.616 -14.852 -8.803 1.00 96.12 195 ARG A CA 1
ATOM 1500 C C . ARG A 1 195 ? 9.240 -15.983 -7.980 1.00 96.12 195 ARG A C 1
ATOM 1502 O O . ARG A 1 195 ? 8.927 -17.145 -8.228 1.00 96.12 195 ARG A O 1
ATOM 1509 N N . ALA A 1 196 ? 10.170 -15.695 -7.070 1.00 96.38 196 ALA A N 1
ATOM 1510 C CA . ALA A 1 196 ? 10.709 -16.709 -6.165 1.00 96.38 196 ALA A CA 1
ATOM 1511 C C . ALA A 1 196 ? 9.697 -17.068 -5.064 1.00 96.38 196 ALA A C 1
ATOM 1513 O O . ALA A 1 196 ? 9.436 -18.249 -4.837 1.00 96.38 196 ALA A O 1
ATOM 1514 N N . LEU A 1 197 ? 9.084 -16.065 -4.431 1.00 91.62 197 LEU A N 1
ATOM 1515 C CA . LEU A 1 197 ? 8.070 -16.270 -3.391 1.00 91.62 197 LEU A CA 1
ATOM 1516 C C . LEU A 1 197 ? 6.808 -16.952 -3.938 1.00 91.62 197 LEU A C 1
ATOM 1518 O O . LEU A 1 197 ? 6.327 -17.901 -3.325 1.00 91.62 197 LEU A O 1
ATOM 1522 N N . ASP A 1 198 ? 6.346 -16.565 -5.128 1.00 92.31 198 ASP A N 1
ATOM 1523 C CA . ASP A 1 198 ? 5.185 -17.168 -5.803 1.00 92.31 198 ASP A CA 1
ATOM 1524 C C . ASP A 1 198 ? 5.423 -18.648 -6.154 1.00 92.31 198 ASP A C 1
ATOM 1526 O O . ASP A 1 198 ? 4.490 -19.445 -6.235 1.00 92.31 198 ASP A O 1
ATOM 1530 N N . ARG A 1 199 ? 6.690 -19.054 -6.325 1.00 95.06 199 ARG A N 1
ATOM 1531 C CA . ARG A 1 199 ? 7.092 -20.462 -6.503 1.00 95.06 199 ARG A CA 1
ATOM 1532 C C . ARG A 1 199 ? 7.233 -21.224 -5.182 1.00 95.06 199 ARG A C 1
ATOM 1534 O O . ARG A 1 199 ? 7.612 -22.395 -5.198 1.00 95.06 199 ARG A O 1
ATOM 1541 N N . GLY A 1 200 ? 6.945 -20.582 -4.054 1.00 93.88 200 GLY A N 1
ATOM 1542 C CA . GLY A 1 200 ? 7.039 -21.165 -2.720 1.00 93.88 200 GLY A CA 1
ATOM 1543 C C . GLY A 1 200 ? 8.453 -21.185 -2.142 1.00 93.88 200 GLY A C 1
ATOM 1544 O O . GLY A 1 200 ? 8.708 -21.953 -1.214 1.00 93.88 200 GLY A O 1
ATOM 1545 N N . CYS A 1 201 ? 9.391 -20.388 -2.673 1.00 96.19 201 CYS A N 1
ATOM 1546 C CA . CYS A 1 201 ? 10.693 -20.229 -2.029 1.00 96.19 201 CYS A CA 1
ATOM 1547 C C . CYS A 1 201 ? 10.540 -19.501 -0.690 1.00 96.19 201 CYS A C 1
ATOM 1549 O O . CYS A 1 201 ? 9.791 -18.533 -0.571 1.00 96.19 201 CYS A O 1
ATOM 1551 N N . ASP A 1 202 ? 11.293 -19.955 0.307 1.00 92.12 202 ASP A N 1
ATOM 1552 C CA . ASP A 1 202 ? 11.322 -19.324 1.620 1.00 92.12 202 ASP A CA 1
ATOM 1553 C C . ASP A 1 202 ? 11.986 -17.934 1.574 1.00 92.12 202 ASP A C 1
ATOM 1555 O O . ASP A 1 202 ? 12.935 -17.709 0.814 1.00 92.12 202 ASP A O 1
ATOM 1559 N N . ARG A 1 203 ? 11.497 -16.995 2.394 1.00 88.88 203 ARG A N 1
ATOM 1560 C CA . ARG A 1 203 ? 11.980 -15.604 2.398 1.00 88.88 203 ARG A CA 1
ATOM 1561 C C . ARG A 1 203 ? 13.447 -15.491 2.792 1.00 88.88 203 ARG A C 1
ATOM 1563 O O . ARG A 1 203 ? 14.137 -14.673 2.184 1.00 88.88 203 ARG A O 1
ATOM 1570 N N . ASP A 1 204 ? 13.932 -16.307 3.725 1.00 88.38 204 ASP A N 1
ATOM 1571 C CA . ASP A 1 204 ? 15.335 -16.272 4.150 1.00 88.38 204 ASP A CA 1
ATOM 1572 C C . ASP A 1 204 ? 16.246 -16.735 3.016 1.00 88.38 204 ASP A C 1
ATOM 1574 O O . ASP A 1 204 ? 17.295 -16.141 2.756 1.00 88.38 204 ASP A O 1
ATOM 1578 N N . ALA A 1 205 ? 15.813 -17.761 2.279 1.00 95.50 205 ALA A N 1
ATOM 1579 C CA . ALA A 1 205 ? 16.532 -18.243 1.107 1.00 95.50 205 ALA A CA 1
ATOM 1580 C C . ALA A 1 205 ? 16.569 -17.187 -0.009 1.00 95.50 205 ALA A C 1
ATOM 1582 O O . ALA A 1 205 ? 17.628 -16.943 -0.589 1.00 95.50 205 ALA A O 1
ATOM 1583 N N . VAL A 1 206 ? 15.439 -16.529 -0.291 1.00 94.56 206 VAL A N 1
ATOM 1584 C CA . VAL A 1 206 ? 15.368 -15.447 -1.290 1.00 94.56 206 VAL A CA 1
ATOM 1585 C C . VAL A 1 206 ? 16.264 -14.274 -0.891 1.00 94.56 206 VAL A C 1
ATOM 1587 O O . VAL A 1 206 ? 17.028 -13.782 -1.720 1.00 94.56 206 VAL A O 1
ATOM 1590 N N . ALA A 1 207 ? 16.205 -13.859 0.376 1.00 90.56 207 ALA A N 1
ATOM 1591 C CA . ALA A 1 207 ? 17.029 -12.793 0.933 1.00 90.56 207 ALA A CA 1
ATOM 1592 C C . ALA A 1 207 ? 18.529 -13.091 0.785 1.00 90.56 207 ALA A C 1
ATOM 1594 O O . ALA A 1 207 ? 19.279 -12.251 0.292 1.00 90.56 207 ALA A O 1
ATOM 1595 N N . ALA A 1 208 ? 18.950 -14.311 1.131 1.00 94.88 208 ALA A N 1
ATOM 1596 C CA . ALA A 1 208 ? 20.342 -14.734 1.026 1.00 94.88 208 ALA A CA 1
ATOM 1597 C C . ALA A 1 208 ? 20.846 -14.809 -0.426 1.00 94.88 208 ALA A C 1
ATOM 1599 O O . ALA A 1 208 ? 21.984 -14.436 -0.696 1.00 94.88 208 ALA A O 1
ATOM 1600 N N . VAL A 1 209 ? 20.022 -15.293 -1.363 1.00 97.00 209 VAL A N 1
ATOM 1601 C CA . VAL A 1 209 ? 20.420 -15.447 -2.776 1.00 97.00 209 VAL A CA 1
ATOM 1602 C C . VAL A 1 209 ? 20.500 -14.105 -3.498 1.00 97.00 209 VAL A C 1
ATOM 1604 O O . VAL A 1 209 ? 21.407 -13.905 -4.303 1.00 97.00 209 VAL A O 1
ATOM 1607 N N . LEU A 1 210 ? 19.556 -13.202 -3.230 1.00 93.56 210 LEU A N 1
ATOM 1608 C CA . LEU A 1 210 ? 19.493 -11.891 -3.880 1.00 93.56 210 LEU A CA 1
ATOM 1609 C C . LEU A 1 210 ? 20.287 -10.808 -3.136 1.00 93.56 210 LEU A C 1
ATOM 1611 O O . LEU A 1 210 ? 20.267 -9.661 -3.563 1.00 93.56 210 LEU A O 1
ATOM 1615 N N . ASP A 1 211 ? 20.970 -11.164 -2.044 1.00 94.62 211 ASP A N 1
ATOM 1616 C CA . ASP A 1 211 ? 21.727 -10.245 -1.183 1.00 94.62 211 ASP A CA 1
ATOM 1617 C C . ASP A 1 211 ? 20.889 -9.044 -0.697 1.00 94.62 211 ASP A C 1
ATOM 1619 O O . ASP A 1 211 ? 21.309 -7.887 -0.694 1.00 94.62 211 ASP A O 1
ATOM 1623 N N . VAL A 1 212 ? 19.652 -9.326 -0.278 1.00 90.19 212 VAL A N 1
ATOM 1624 C CA . VAL A 1 212 ? 18.729 -8.333 0.287 1.00 90.19 212 VAL A CA 1
ATOM 1625 C C . VAL A 1 212 ? 18.365 -8.704 1.716 1.00 90.19 212 VAL A C 1
ATOM 1627 O O . VAL A 1 212 ? 18.355 -9.868 2.097 1.00 90.19 212 VAL A O 1
ATOM 1630 N N . SER A 1 213 ? 18.003 -7.717 2.536 1.00 83.62 213 SER A N 1
ATOM 1631 C CA . SER A 1 213 ? 17.477 -8.029 3.871 1.00 83.62 213 SER A CA 1
ATOM 1632 C C . SER A 1 213 ? 16.131 -8.759 3.781 1.00 83.62 213 SER A C 1
ATOM 1634 O O . SER A 1 213 ? 15.289 -8.411 2.950 1.00 83.62 213 SER A O 1
ATOM 1636 N N . GLU A 1 214 ? 15.877 -9.688 4.703 1.00 78.62 214 GLU A N 1
ATOM 1637 C CA . GLU A 1 214 ? 14.582 -10.372 4.838 1.00 78.62 214 GLU A CA 1
ATOM 1638 C C . GLU A 1 214 ? 13.425 -9.360 4.912 1.00 78.62 214 GLU A C 1
ATOM 1640 O O . GLU A 1 214 ? 12.441 -9.459 4.177 1.00 78.62 214 GLU A O 1
ATOM 1645 N N . ARG A 1 215 ? 13.594 -8.289 5.702 1.00 80.19 215 ARG A N 1
ATOM 1646 C CA . ARG A 1 215 ? 12.624 -7.188 5.808 1.00 80.19 215 ARG A CA 1
ATOM 1647 C C . ARG A 1 215 ? 12.343 -6.520 4.458 1.00 80.19 215 ARG A C 1
ATOM 1649 O O . ARG A 1 215 ? 11.197 -6.165 4.183 1.00 80.19 215 ARG A O 1
ATOM 1656 N N . ALA A 1 216 ? 13.359 -6.337 3.615 1.00 83.75 216 ALA A N 1
ATOM 1657 C CA . ALA A 1 216 ? 13.178 -5.731 2.300 1.00 83.75 216 ALA A CA 1
ATOM 1658 C C . ALA A 1 216 ? 12.296 -6.601 1.394 1.00 83.75 216 ALA A C 1
ATOM 1660 O O . ALA A 1 216 ? 11.506 -6.043 0.632 1.00 83.75 216 ALA A O 1
ATOM 1661 N N . THR A 1 217 ? 12.345 -7.934 1.519 1.00 81.50 217 THR A N 1
ATOM 1662 C CA . THR A 1 217 ? 11.550 -8.847 0.674 1.00 81.50 217 THR A CA 1
ATOM 1663 C C . THR A 1 217 ? 10.046 -8.569 0.738 1.00 81.50 217 THR A C 1
ATOM 1665 O O . THR A 1 217 ? 9.348 -8.753 -0.255 1.00 81.50 217 THR A O 1
ATOM 1668 N N . PHE A 1 218 ? 9.525 -8.076 1.867 1.00 85.62 218 PHE A N 1
ATOM 1669 C CA . PHE A 1 218 ? 8.110 -7.715 2.002 1.00 85.62 218 PHE A CA 1
ATOM 1670 C C . PHE A 1 218 ? 7.727 -6.534 1.107 1.00 85.62 218 PHE A C 1
ATOM 1672 O O . PHE A 1 218 ? 6.709 -6.577 0.421 1.00 85.62 218 PHE A O 1
ATOM 1679 N N . TYR A 1 219 ? 8.542 -5.479 1.102 1.00 87.50 219 TYR A N 1
ATOM 1680 C CA . TYR A 1 219 ? 8.285 -4.285 0.296 1.00 87.50 219 TYR A CA 1
ATOM 1681 C C . TYR A 1 219 ? 8.540 -4.538 -1.187 1.00 87.50 219 TYR A C 1
ATOM 1683 O O . TYR A 1 219 ? 7.791 -4.047 -2.026 1.00 87.50 219 TYR A O 1
ATOM 1691 N N . LYS A 1 220 ? 9.563 -5.341 -1.495 1.00 94.69 220 LYS A N 1
ATOM 1692 C CA . LYS A 1 220 ? 9.877 -5.780 -2.857 1.00 94.69 220 LYS A CA 1
ATOM 1693 C C . LYS A 1 220 ? 8.741 -6.601 -3.453 1.00 94.69 220 LYS A C 1
ATOM 1695 O O . LYS A 1 220 ? 8.294 -6.282 -4.543 1.00 94.69 220 LYS A O 1
ATOM 1700 N N . HIS A 1 221 ? 8.202 -7.556 -2.694 1.00 93.38 221 HIS A N 1
ATOM 1701 C CA . HIS A 1 221 ? 7.043 -8.346 -3.104 1.00 93.38 221 HIS A CA 1
ATOM 1702 C C . HIS A 1 221 ? 5.833 -7.464 -3.435 1.00 93.38 221 HIS A C 1
ATOM 1704 O O . HIS A 1 221 ? 5.333 -7.507 -4.551 1.00 93.38 221 HIS A O 1
ATOM 1710 N N . LYS A 1 222 ? 5.416 -6.591 -2.505 1.00 92.31 222 LYS A N 1
ATOM 1711 C CA . LYS A 1 222 ? 4.270 -5.686 -2.718 1.00 92.31 222 LYS A CA 1
ATOM 1712 C C . LYS A 1 222 ? 4.457 -4.797 -3.946 1.00 92.31 222 LYS A C 1
ATOM 1714 O O . LYS A 1 222 ? 3.544 -4.646 -4.749 1.00 92.31 222 LYS A O 1
ATOM 1719 N N . ARG A 1 223 ? 5.649 -4.215 -4.095 1.00 96.38 223 ARG A N 1
ATOM 1720 C CA . ARG A 1 223 ? 5.970 -3.332 -5.217 1.00 96.38 223 ARG A CA 1
ATOM 1721 C C . ARG A 1 223 ? 6.023 -4.091 -6.547 1.00 96.38 223 ARG A C 1
ATOM 1723 O O . ARG A 1 223 ? 5.552 -3.570 -7.551 1.00 96.38 223 ARG A O 1
ATOM 1730 N N . ALA A 1 224 ? 6.532 -5.319 -6.556 1.00 97.50 224 ALA A N 1
ATOM 1731 C CA . ALA A 1 224 ? 6.494 -6.187 -7.727 1.00 97.50 224 ALA A CA 1
ATOM 1732 C C . ALA A 1 224 ? 5.064 -6.588 -8.105 1.00 97.50 224 ALA A C 1
ATOM 1734 O O . ALA A 1 224 ? 4.726 -6.505 -9.276 1.00 97.50 224 ALA A O 1
ATOM 1735 N N . CYS A 1 225 ? 4.201 -6.936 -7.142 1.00 95.50 225 CYS A N 1
ATOM 1736 C CA . CYS A 1 225 ? 2.784 -7.204 -7.417 1.00 95.50 225 CYS A CA 1
ATOM 1737 C C . CYS A 1 225 ? 2.094 -5.986 -8.047 1.00 95.50 225 CYS A C 1
ATOM 1739 O O . CYS A 1 225 ? 1.319 -6.155 -8.982 1.00 95.50 225 CYS A O 1
ATOM 1741 N N . ALA A 1 226 ? 2.406 -4.774 -7.571 1.00 97.12 226 ALA A N 1
ATOM 1742 C CA . ALA A 1 226 ? 1.858 -3.529 -8.108 1.00 97.12 226 ALA A CA 1
ATOM 1743 C C . ALA A 1 226 ? 2.257 -3.288 -9.567 1.00 97.12 226 ALA A C 1
ATOM 1745 O O . ALA A 1 226 ? 1.432 -2.924 -10.398 1.00 97.12 226 ALA A O 1
ATOM 1746 N N . PHE A 1 227 ? 3.539 -3.467 -9.878 1.00 97.00 227 PHE A N 1
ATOM 1747 C CA . PHE A 1 227 ? 4.077 -3.052 -11.168 1.00 97.00 227 PHE A CA 1
ATOM 1748 C C . PHE A 1 227 ? 4.177 -4.158 -12.208 1.00 97.00 227 PHE A C 1
ATOM 1750 O O . PHE A 1 227 ? 4.195 -3.833 -13.391 1.00 97.00 227 PHE A O 1
ATOM 1757 N N . ASP A 1 228 ? 4.251 -5.417 -11.782 1.00 94.81 228 ASP A N 1
ATOM 1758 C CA . ASP A 1 228 ? 4.220 -6.620 -12.615 1.00 94.81 228 ASP A CA 1
ATOM 1759 C C . ASP A 1 228 ? 5.077 -6.495 -13.883 1.00 94.81 228 ASP A C 1
ATOM 1761 O O . ASP A 1 228 ? 4.597 -6.511 -15.019 1.00 94.81 228 ASP A O 1
ATOM 1765 N N . VAL A 1 229 ? 6.372 -6.236 -13.686 1.00 94.44 229 VAL A N 1
ATOM 1766 C CA . VAL A 1 229 ? 7.269 -5.929 -14.802 1.00 94.44 229 VAL A CA 1
ATOM 1767 C C . VAL A 1 229 ? 7.531 -7.192 -15.629 1.00 94.44 229 VAL A C 1
ATOM 1769 O O . VAL A 1 229 ? 7.890 -8.234 -15.079 1.00 94.44 229 VAL A O 1
ATOM 1772 N N . PRO A 1 230 ? 7.426 -7.127 -16.970 1.00 92.50 230 PRO A N 1
ATOM 1773 C CA . PRO A 1 230 ? 7.564 -8.305 -17.815 1.00 92.50 230 PRO A CA 1
ATOM 1774 C C . PRO A 1 230 ? 9.041 -8.695 -17.992 1.00 92.50 230 PRO A C 1
ATOM 1776 O O . PRO A 1 230 ? 9.650 -8.372 -19.017 1.00 92.50 230 PRO A O 1
ATOM 1779 N N . LEU A 1 231 ? 9.630 -9.416 -17.024 1.00 89.88 231 LEU A N 1
ATOM 1780 C CA . LEU A 1 231 ? 11.036 -9.860 -17.110 1.00 89.88 231 LEU A CA 1
ATOM 1781 C C . LEU A 1 231 ? 11.333 -10.614 -18.401 1.00 89.88 231 LEU A C 1
ATOM 1783 O O . LEU A 1 231 ? 12.384 -10.408 -18.994 1.00 89.88 231 LEU A O 1
ATOM 1787 N N . ASP A 1 232 ? 10.395 -11.422 -18.892 1.00 87.56 232 ASP A N 1
ATOM 1788 C CA . ASP A 1 232 ? 10.614 -12.236 -20.091 1.00 87.56 232 ASP A CA 1
ATOM 1789 C C . ASP A 1 232 ? 10.772 -11.369 -21.360 1.00 87.56 232 ASP A C 1
ATOM 1791 O O . ASP A 1 232 ? 11.375 -11.795 -22.344 1.00 87.56 232 ASP A O 1
ATOM 1795 N N . ALA A 1 233 ? 10.270 -10.128 -21.348 1.00 81.31 233 ALA A N 1
ATOM 1796 C CA . ALA A 1 233 ? 10.473 -9.151 -22.421 1.00 81.31 233 ALA A CA 1
ATOM 1797 C C . ALA A 1 233 ? 11.799 -8.373 -22.291 1.00 81.31 233 ALA A C 1
ATOM 1799 O O . ALA A 1 233 ? 12.270 -7.785 -23.275 1.00 81.31 233 ALA A O 1
ATOM 1800 N N . ILE A 1 234 ? 12.386 -8.358 -21.092 1.00 81.44 234 ILE A N 1
ATOM 1801 C CA . ILE A 1 234 ? 13.670 -7.722 -20.775 1.00 81.44 234 ILE A CA 1
ATOM 1802 C C . ILE A 1 234 ? 14.812 -8.710 -21.047 1.00 81.44 234 ILE A C 1
ATOM 1804 O O . ILE A 1 234 ? 15.743 -8.383 -21.781 1.00 81.44 234 ILE A O 1
ATOM 1808 N N . ASP A 1 235 ? 14.696 -9.939 -20.542 1.00 67.69 235 ASP A N 1
ATOM 1809 C CA . ASP A 1 235 ? 15.728 -10.982 -20.595 1.00 67.69 235 ASP A CA 1
ATOM 1810 C C . ASP A 1 235 ? 16.024 -11.446 -22.036 1.00 67.69 235 ASP A C 1
ATOM 1812 O O . ASP A 1 235 ? 17.169 -11.681 -22.421 1.00 67.69 235 ASP A O 1
ATOM 1816 N N . ARG A 1 236 ? 15.017 -11.414 -22.923 1.00 57.31 236 ARG A N 1
ATOM 1817 C CA . ARG A 1 236 ? 15.199 -11.665 -24.370 1.00 57.31 236 ARG A CA 1
ATOM 1818 C C . ARG A 1 236 ? 16.150 -10.684 -25.066 1.00 57.31 236 ARG A C 1
ATOM 1820 O O . ARG A 1 236 ? 16.594 -10.970 -26.176 1.00 57.31 236 ARG A O 1
ATOM 1827 N N . ARG A 1 237 ? 16.461 -9.534 -24.459 1.00 55.41 237 ARG A N 1
ATOM 1828 C CA . ARG A 1 237 ? 17.438 -8.565 -24.992 1.00 55.41 237 ARG A CA 1
ATOM 1829 C C . ARG A 1 237 ? 18.842 -8.759 -24.413 1.00 55.41 237 ARG A C 1
ATOM 1831 O O . ARG A 1 237 ? 19.758 -8.083 -24.871 1.00 55.41 237 ARG A O 1
ATOM 1838 N N . GLY A 1 238 ? 19.025 -9.666 -23.451 1.00 52.16 238 GLY A N 1
ATOM 1839 C CA . GLY A 1 238 ? 20.240 -9.766 -22.646 1.00 52.16 238 GLY A CA 1
ATOM 1840 C C . GLY A 1 238 ? 20.601 -11.187 -22.215 1.00 52.16 238 GLY A C 1
ATOM 1841 O O . GLY A 1 238 ? 20.682 -11.458 -21.031 1.00 52.16 238 GLY A O 1
ATOM 1842 N N . GLY A 1 239 ? 20.948 -12.052 -23.173 1.00 53.09 239 GLY A N 1
ATOM 1843 C CA . GLY A 1 239 ? 22.022 -13.028 -22.951 1.00 53.09 239 GLY A CA 1
ATOM 1844 C C . GLY A 1 239 ? 21.677 -14.372 -22.298 1.00 53.09 239 GLY A C 1
ATOM 1845 O O . GLY A 1 239 ? 22.206 -14.690 -21.242 1.00 53.09 239 GLY A O 1
ATOM 1846 N N . ARG A 1 240 ? 20.986 -15.246 -23.036 1.00 40.97 240 ARG A N 1
ATOM 1847 C CA . ARG A 1 240 ? 21.402 -16.646 -23.271 1.00 40.97 240 ARG A CA 1
ATOM 1848 C C . ARG A 1 240 ? 20.619 -17.170 -24.481 1.00 40.97 240 ARG A C 1
ATOM 1850 O O . ARG A 1 240 ? 19.400 -17.013 -24.489 1.00 40.97 240 ARG A O 1
ATOM 1857 N N . PRO A 1 241 ? 21.257 -17.750 -25.516 1.00 41.56 241 PRO A N 1
ATOM 1858 C CA . PRO A 1 241 ? 20.507 -18.435 -26.560 1.00 41.56 241 PRO A CA 1
ATOM 1859 C C . PRO A 1 241 ? 19.650 -19.512 -25.900 1.00 41.56 241 PRO A C 1
ATOM 1861 O O . PRO A 1 241 ? 20.151 -20.271 -25.068 1.00 41.56 241 PRO A O 1
ATOM 1864 N N . VAL A 1 242 ? 18.366 -19.558 -26.249 1.00 47.38 242 VAL A N 1
ATOM 1865 C CA . VAL A 1 242 ? 17.556 -20.748 -26.001 1.00 47.38 242 VAL A CA 1
ATOM 1866 C C . VAL A 1 242 ? 18.259 -21.860 -26.772 1.00 47.38 242 VAL A C 1
ATOM 1868 O O . VAL A 1 242 ? 18.330 -21.806 -27.997 1.00 47.38 242 VAL A O 1
ATOM 1871 N N . GLU A 1 243 ? 18.881 -22.803 -26.068 1.00 42.41 243 GLU A N 1
ATOM 1872 C CA . GLU A 1 243 ? 19.306 -24.046 -26.698 1.00 42.41 243 GLU A CA 1
ATOM 1873 C C . GLU A 1 243 ? 18.017 -24.770 -27.079 1.00 42.41 243 GLU A C 1
ATOM 1875 O O . GLU A 1 243 ? 17.352 -25.363 -26.225 1.00 42.41 243 GLU A O 1
ATOM 1880 N N . ASP A 1 244 ? 17.629 -24.645 -28.352 1.00 38.12 244 ASP A N 1
ATOM 1881 C CA . ASP A 1 244 ? 16.630 -25.514 -28.956 1.00 38.12 244 ASP A CA 1
ATOM 1882 C C . ASP A 1 244 ? 17.098 -26.945 -28.702 1.00 38.12 244 ASP A C 1
ATOM 1884 O O . ASP A 1 244 ? 18.079 -27.436 -29.264 1.00 38.12 244 ASP A O 1
ATOM 1888 N N . SER A 1 245 ? 16.422 -27.587 -27.756 1.00 42.53 245 SER A N 1
ATOM 1889 C CA . SER A 1 245 ? 16.593 -28.994 -27.448 1.00 42.53 245 SER A CA 1
ATOM 1890 C C . SER A 1 245 ? 15.911 -29.775 -28.565 1.00 42.53 245 SER A C 1
ATOM 1892 O O . SER A 1 245 ? 14.802 -30.284 -28.403 1.00 42.53 245 SER A O 1
ATOM 1894 N N . ASP A 1 246 ? 16.560 -29.804 -29.726 1.00 42.72 246 ASP A N 1
ATOM 1895 C CA . ASP A 1 246 ? 16.201 -30.665 -30.842 1.00 42.72 246 ASP A CA 1
ATOM 1896 C C . ASP A 1 246 ? 16.558 -32.105 -30.472 1.00 42.72 246 ASP A C 1
ATOM 1898 O O . ASP A 1 246 ? 17.644 -32.608 -30.758 1.00 42.72 246 ASP A O 1
ATOM 1902 N N . ASP A 1 247 ? 15.606 -32.781 -29.835 1.00 41.91 247 ASP A N 1
ATOM 1903 C CA . ASP A 1 247 ? 15.596 -34.231 -29.745 1.00 41.91 247 ASP A CA 1
ATOM 1904 C C . ASP A 1 247 ? 14.275 -34.784 -30.296 1.00 41.91 247 ASP A C 1
ATOM 1906 O O . ASP A 1 247 ? 13.241 -34.793 -29.628 1.00 41.91 247 ASP A O 1
ATOM 1910 N N . GLN A 1 248 ? 14.392 -35.314 -31.523 1.00 36.97 248 GLN A N 1
ATOM 1911 C CA . GLN A 1 248 ? 13.691 -36.462 -32.131 1.00 36.97 248 GLN A CA 1
ATOM 1912 C C . GLN A 1 248 ? 12.957 -36.165 -33.451 1.00 36.97 248 GLN A C 1
ATOM 1914 O O . GLN A 1 248 ? 11.761 -35.887 -33.467 1.00 36.97 248 GLN A O 1
ATOM 1919 N N . ARG A 1 249 ? 13.605 -36.490 -34.583 1.00 30.91 249 ARG A N 1
ATOM 1920 C CA . ARG A 1 249 ? 13.359 -37.783 -35.267 1.00 30.91 249 ARG A CA 1
ATOM 1921 C C . ARG A 1 249 ? 14.316 -38.019 -36.441 1.00 30.91 249 ARG A C 1
ATOM 1923 O O . ARG A 1 249 ? 14.209 -37.402 -37.494 1.00 30.91 249 ARG A O 1
ATOM 1930 N N . ALA A 1 250 ? 15.185 -39.016 -36.289 1.00 36.12 250 ALA A N 1
ATOM 1931 C CA . ALA A 1 250 ? 15.837 -39.679 -37.412 1.00 36.12 250 ALA A CA 1
ATOM 1932 C C . ALA A 1 250 ? 14.807 -40.510 -38.202 1.00 36.12 250 ALA A C 1
ATOM 1934 O O . ALA A 1 250 ? 14.041 -41.278 -37.615 1.00 36.12 250 ALA A O 1
ATOM 1935 N N . GLY A 1 251 ? 14.807 -40.369 -39.531 1.00 29.22 251 GLY A N 1
ATOM 1936 C CA . GLY A 1 251 ? 13.890 -41.081 -40.424 1.00 29.22 251 GLY A CA 1
ATOM 1937 C C . GLY A 1 251 ? 14.155 -40.875 -41.919 1.00 29.22 251 GLY A C 1
ATOM 1938 O O . GLY A 1 251 ? 13.254 -40.470 -42.633 1.00 29.22 251 GLY A O 1
ATOM 1939 N N . ALA A 1 252 ? 15.384 -41.172 -42.351 1.00 31.67 252 ALA A N 1
ATOM 1940 C CA . ALA A 1 252 ? 15.796 -41.652 -43.681 1.00 31.67 252 ALA A CA 1
ATOM 1941 C C . ALA A 1 252 ? 15.392 -40.899 -44.982 1.00 31.67 252 ALA A C 1
ATOM 1943 O O . ALA A 1 252 ? 14.297 -41.051 -45.509 1.00 31.67 252 ALA A O 1
ATOM 1944 N N . ALA A 1 253 ? 16.430 -40.294 -45.577 1.00 31.08 253 ALA A N 1
ATOM 1945 C CA . ALA A 1 253 ? 16.894 -40.432 -46.969 1.00 31.08 253 ALA A CA 1
ATOM 1946 C C . ALA A 1 253 ? 16.036 -39.916 -48.145 1.00 31.08 253 ALA A C 1
ATOM 1948 O O . ALA A 1 253 ? 15.090 -40.566 -48.582 1.00 31.08 253 ALA A O 1
ATOM 1949 N N . SER A 1 254 ? 16.527 -38.841 -48.780 1.00 32.38 254 SER A N 1
ATOM 1950 C CA . SER A 1 254 ? 16.854 -38.757 -50.222 1.00 32.38 254 SER A CA 1
ATOM 1951 C C . SER A 1 254 ? 17.700 -37.492 -50.478 1.00 32.38 254 SER A C 1
ATOM 1953 O O . SER A 1 254 ? 17.244 -36.388 -50.203 1.00 32.38 254 SER A O 1
ATOM 1955 N N . GLU A 1 255 ? 18.940 -37.659 -50.950 1.00 35.41 255 GLU A N 1
ATOM 1956 C CA . GLU A 1 255 ? 19.844 -36.591 -51.438 1.00 35.41 255 GLU A CA 1
ATOM 1957 C C . GLU A 1 255 ? 19.533 -36.216 -52.918 1.00 35.41 255 GLU A C 1
ATOM 1959 O O . GLU A 1 255 ? 18.657 -36.841 -53.521 1.00 35.41 255 GLU A O 1
ATOM 1964 N N . PRO A 1 256 ? 20.318 -35.346 -53.592 1.00 40.56 256 PRO A N 1
ATOM 1965 C CA . PRO A 1 256 ? 20.421 -33.895 -53.408 1.00 40.56 256 PRO A CA 1
ATOM 1966 C C . PRO A 1 256 ? 20.157 -33.148 -54.742 1.00 40.56 256 PRO A C 1
ATOM 1968 O O . PRO A 1 256 ? 20.185 -33.749 -55.814 1.00 40.56 256 PRO A O 1
ATOM 1971 N N . ASP A 1 257 ? 19.974 -31.824 -54.714 1.00 28.70 257 ASP A N 1
ATOM 1972 C CA . ASP A 1 257 ? 20.252 -31.003 -55.904 1.00 28.70 257 ASP A CA 1
ATOM 1973 C C . ASP A 1 257 ? 21.006 -29.732 -55.507 1.00 28.70 257 ASP A C 1
ATOM 1975 O O . ASP A 1 257 ? 20.616 -28.986 -54.605 1.00 28.70 257 ASP A O 1
ATOM 1979 N N . GLU A 1 258 ? 22.148 -29.553 -56.158 1.00 32.53 258 GLU A N 1
ATOM 1980 C CA . GLU A 1 258 ? 23.100 -28.474 -55.965 1.00 32.53 258 GLU A CA 1
ATOM 1981 C C . GLU A 1 258 ? 22.592 -27.198 -56.645 1.00 32.53 258 GLU A C 1
ATOM 1983 O O . GLU A 1 258 ? 22.145 -27.244 -57.790 1.00 32.53 258 GLU A O 1
ATOM 1988 N N . ARG A 1 259 ? 22.782 -26.035 -56.003 1.00 33.75 259 ARG A N 1
ATOM 1989 C CA . ARG A 1 259 ? 23.218 -24.797 -56.683 1.00 33.75 259 ARG A CA 1
ATOM 1990 C C . ARG A 1 259 ? 23.587 -23.683 -55.696 1.00 33.75 259 ARG A C 1
ATOM 1992 O O . ARG A 1 259 ? 22.733 -23.048 -55.096 1.00 33.75 259 ARG A O 1
ATOM 1999 N N . ALA A 1 260 ? 24.898 -23.446 -55.642 1.00 32.94 260 ALA A N 1
ATOM 2000 C CA . ALA A 1 260 ? 25.569 -22.144 -55.697 1.00 32.94 260 ALA A CA 1
ATOM 2001 C C . ALA A 1 260 ? 25.206 -21.050 -54.665 1.00 32.94 260 ALA A C 1
ATOM 2003 O O . ALA A 1 260 ? 24.296 -20.259 -54.871 1.00 32.94 260 ALA A O 1
ATOM 2004 N N . GLY A 1 261 ? 26.049 -20.955 -53.628 1.00 28.03 261 GLY A N 1
ATOM 2005 C CA . GLY A 1 261 ? 26.969 -19.831 -53.371 1.00 28.03 261 GLY A CA 1
ATOM 2006 C C . GLY A 1 261 ? 26.438 -18.391 -53.315 1.00 28.03 261 GLY A C 1
ATOM 2007 O O . GLY A 1 261 ? 25.950 -17.862 -54.307 1.00 28.03 261 GLY A O 1
ATOM 2008 N N . GLY A 1 262 ? 26.716 -17.702 -52.203 1.00 28.00 262 GLY A N 1
ATOM 2009 C CA . GLY A 1 262 ? 26.668 -16.238 -52.151 1.00 28.00 262 GLY A CA 1
ATOM 2010 C C . GLY A 1 262 ? 26.631 -15.658 -50.742 1.00 28.00 262 GLY A C 1
ATOM 2011 O O . GLY A 1 262 ? 25.569 -15.304 -50.250 1.00 28.00 262 GLY A O 1
ATOM 2012 N N . ASP A 1 263 ? 27.804 -15.555 -50.126 1.00 37.84 263 ASP A N 1
ATOM 2013 C CA . ASP A 1 263 ? 28.096 -14.767 -48.927 1.00 37.84 263 ASP A CA 1
ATOM 2014 C C . ASP A 1 263 ? 27.884 -13.266 -49.215 1.00 37.84 263 ASP A C 1
ATOM 2016 O O . ASP A 1 263 ? 28.460 -12.753 -50.177 1.00 37.84 263 ASP A O 1
ATOM 2020 N N . VAL A 1 264 ? 27.061 -12.561 -48.428 1.00 35.19 264 VAL A N 1
ATOM 2021 C CA . VAL A 1 264 ? 26.963 -11.089 -48.475 1.00 35.19 264 VAL A CA 1
ATOM 2022 C C . VAL A 1 264 ? 26.675 -10.530 -47.076 1.00 35.19 264 VAL A C 1
ATOM 2024 O O . VAL A 1 264 ? 25.540 -10.229 -46.711 1.00 35.19 264 VAL A O 1
ATOM 2027 N N . GLN A 1 265 ? 27.743 -10.327 -46.304 1.00 41.81 265 GLN A N 1
ATOM 2028 C CA . GLN A 1 265 ? 27.825 -9.199 -45.378 1.00 41.81 265 GLN A CA 1
ATOM 2029 C C . GLN A 1 265 ? 27.739 -7.894 -46.186 1.00 41.81 265 GLN A C 1
ATOM 2031 O O . GLN A 1 265 ? 28.519 -7.689 -47.114 1.00 41.81 265 GLN A O 1
ATOM 2036 N N . GLN A 1 266 ? 26.836 -6.987 -45.815 1.00 39.97 266 GLN A N 1
ATOM 2037 C CA . GLN A 1 266 ? 26.914 -5.582 -46.225 1.00 39.97 266 GLN A CA 1
ATOM 2038 C C . GLN A 1 266 ? 26.852 -4.682 -44.990 1.00 39.97 266 GLN A C 1
ATOM 2040 O O . GLN A 1 266 ? 25.789 -4.329 -44.489 1.00 39.97 266 GLN A O 1
ATOM 2045 N N . GLN A 1 267 ? 28.048 -4.330 -44.518 1.00 36.53 267 GLN A N 1
ATOM 2046 C CA . GLN A 1 267 ? 28.354 -3.006 -43.987 1.00 36.53 267 GLN A CA 1
ATOM 2047 C C . GLN A 1 267 ? 28.255 -1.988 -45.124 1.00 36.53 267 GLN A C 1
ATOM 2049 O O . GLN A 1 267 ? 28.824 -2.247 -46.180 1.00 36.53 267 GLN A O 1
ATOM 2054 N N . LEU A 1 268 ? 27.658 -0.821 -44.873 1.00 37.09 268 LEU A N 1
ATOM 2055 C CA . LEU A 1 268 ? 28.132 0.455 -45.416 1.00 37.09 268 LEU A CA 1
ATOM 2056 C C . LEU A 1 268 ? 27.756 1.598 -44.457 1.00 37.09 268 LEU A C 1
ATOM 2058 O O . LEU A 1 268 ? 26.593 1.981 -44.356 1.00 37.09 268 LEU A O 1
ATOM 2062 N N . ASP A 1 269 ? 28.778 2.145 -43.797 1.00 33.56 269 ASP A N 1
ATOM 2063 C CA . ASP A 1 269 ? 28.856 3.553 -43.400 1.00 33.56 269 ASP A CA 1
ATOM 2064 C C . ASP A 1 269 ? 28.959 4.432 -44.655 1.00 33.56 269 ASP A C 1
ATOM 2066 O O . ASP A 1 269 ? 29.739 4.094 -45.543 1.00 33.56 269 ASP A O 1
ATOM 2070 N N . VAL A 1 270 ? 28.289 5.594 -44.682 1.00 31.67 270 VAL A N 1
ATOM 2071 C CA . VAL A 1 270 ? 28.863 6.856 -45.198 1.00 31.67 270 VAL A CA 1
ATOM 2072 C C . VAL A 1 270 ? 28.243 8.045 -44.454 1.00 31.67 270 VAL A C 1
ATOM 2074 O O . VAL A 1 270 ? 27.031 8.243 -44.423 1.00 31.67 270 VAL A O 1
ATOM 2077 N N . VAL A 1 271 ? 29.152 8.839 -43.895 1.00 35.84 271 VAL A N 1
ATOM 2078 C CA . VAL A 1 271 ? 29.015 10.105 -43.171 1.00 35.84 271 VAL A CA 1
ATOM 2079 C C . VAL A 1 271 ? 28.847 11.274 -44.153 1.00 35.84 271 VAL A C 1
ATOM 2081 O O . VAL A 1 271 ? 29.453 11.262 -45.224 1.00 35.84 271 VAL A O 1
ATOM 2084 N N . ALA A 1 272 ? 28.127 12.329 -43.761 1.00 29.45 272 ALA A N 1
ATOM 2085 C CA . ALA A 1 272 ? 28.388 13.680 -44.264 1.00 29.45 272 ALA A CA 1
ATOM 2086 C C . ALA A 1 272 ? 28.123 14.738 -43.178 1.00 29.45 272 ALA A C 1
ATOM 2088 O O . ALA A 1 272 ? 26.999 14.912 -42.710 1.00 29.45 272 ALA A O 1
ATOM 2089 N N . ASP A 1 273 ? 29.215 15.409 -42.815 1.00 30.97 273 ASP A N 1
ATOM 2090 C CA . ASP A 1 273 ? 29.372 16.531 -41.892 1.00 30.97 273 ASP A CA 1
ATOM 2091 C C . ASP A 1 273 ? 28.582 17.798 -42.261 1.00 30.97 273 ASP A C 1
ATOM 2093 O O . ASP A 1 273 ? 28.352 18.102 -43.432 1.00 30.97 273 ASP A O 1
ATOM 2097 N N . GLY A 1 274 ? 28.308 18.622 -41.243 1.00 27.30 274 GLY A N 1
ATOM 2098 C CA . GLY A 1 274 ? 27.895 20.016 -41.413 1.00 27.30 274 GLY A CA 1
ATOM 2099 C C . GLY A 1 274 ? 27.714 20.767 -40.092 1.00 27.30 274 GLY A C 1
ATOM 2100 O O . GLY A 1 274 ? 26.603 20.896 -39.597 1.00 27.30 274 GLY A O 1
ATOM 2101 N N . ALA A 1 275 ? 28.830 21.245 -39.538 1.00 31.88 275 ALA A N 1
ATOM 2102 C CA . ALA A 1 275 ? 29.000 21.975 -38.280 1.00 31.88 275 ALA A CA 1
ATOM 2103 C C . ALA A 1 275 ? 28.206 23.295 -38.129 1.00 31.88 275 ALA A C 1
ATOM 2105 O O . ALA A 1 275 ? 27.948 23.984 -39.115 1.00 31.88 275 ALA A O 1
ATOM 2106 N N . GLY A 1 276 ? 27.973 23.727 -36.876 1.00 28.02 276 GLY A N 1
ATOM 2107 C CA . GLY A 1 276 ? 27.660 25.135 -36.596 1.00 28.02 276 GLY A CA 1
ATOM 2108 C C . GLY A 1 276 ? 27.154 25.529 -35.200 1.00 28.02 276 GLY A C 1
ATOM 2109 O O . GLY A 1 276 ? 25.989 25.864 -35.069 1.00 28.02 276 GLY A O 1
ATOM 2110 N N . ALA A 1 277 ? 28.086 25.636 -34.245 1.00 30.41 277 ALA A N 1
ATOM 2111 C CA . ALA A 1 277 ? 28.166 26.640 -33.166 1.00 30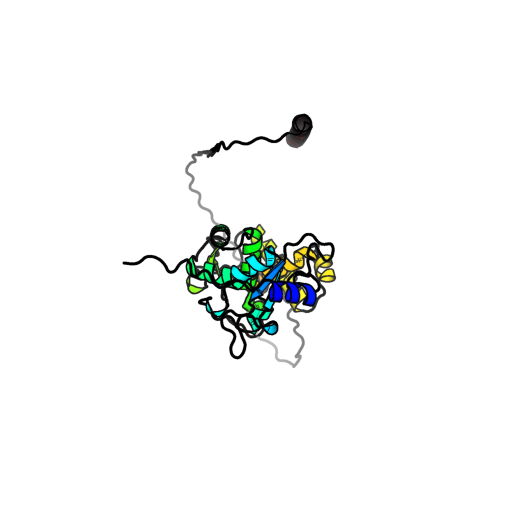.41 277 ALA A CA 1
ATOM 2112 C C . ALA A 1 277 ? 27.262 26.592 -31.905 1.00 30.41 277 ALA A C 1
ATOM 2114 O O . ALA A 1 277 ? 26.037 26.578 -31.935 1.00 30.41 277 ALA A O 1
ATOM 2115 N N . SER A 1 278 ? 27.991 26.673 -30.788 1.00 31.75 278 SER A N 1
ATOM 2116 C CA . SER A 1 278 ? 27.658 26.768 -29.367 1.00 31.75 278 SER A CA 1
ATOM 2117 C C . SER A 1 278 ? 26.884 28.018 -28.934 1.00 31.75 278 SER A C 1
ATOM 2119 O O . SER A 1 278 ? 27.061 29.069 -29.538 1.00 31.75 278 SER A O 1
ATOM 2121 N N . THR A 1 279 ? 26.217 27.930 -27.774 1.00 30.08 279 THR A N 1
ATOM 2122 C CA . THR A 1 279 ? 26.435 28.834 -26.619 1.00 30.08 279 THR A CA 1
ATOM 2123 C C . THR A 1 279 ? 25.830 28.243 -25.341 1.00 30.08 279 THR A C 1
ATOM 2125 O O . THR A 1 279 ? 24.652 27.892 -25.318 1.00 30.08 279 THR A O 1
ATOM 2128 N N . ASP A 1 280 ? 26.653 28.188 -24.293 1.00 30.72 280 ASP A N 1
ATOM 2129 C CA . ASP A 1 280 ? 26.302 27.933 -22.895 1.00 30.72 280 ASP A CA 1
ATOM 2130 C C . ASP A 1 280 ? 25.380 29.010 -22.305 1.00 30.72 280 ASP A C 1
ATOM 2132 O O . ASP A 1 280 ? 25.496 30.193 -22.628 1.00 30.72 280 ASP A O 1
ATOM 2136 N N . SER A 1 281 ? 24.546 28.619 -21.340 1.00 30.06 281 SER A N 1
ATOM 2137 C CA . SER A 1 281 ? 24.306 29.424 -20.133 1.00 30.06 281 SER A CA 1
ATOM 2138 C C . SER A 1 281 ? 23.710 28.562 -19.016 1.00 30.06 281 SER A C 1
ATOM 2140 O O . SER A 1 281 ? 22.581 28.087 -19.095 1.00 30.06 281 SER A O 1
ATOM 2142 N N . HIS A 1 282 ? 24.515 28.370 -17.970 1.00 29.27 282 HIS A N 1
ATOM 2143 C CA . HIS A 1 282 ? 24.089 27.965 -16.636 1.00 29.27 282 HIS A CA 1
ATOM 2144 C C . HIS A 1 282 ? 23.291 29.095 -15.969 1.00 29.27 282 HIS A C 1
ATOM 2146 O O . HIS A 1 282 ? 23.651 30.266 -16.097 1.00 29.27 282 HIS A O 1
ATOM 2152 N N . GLY A 1 283 ? 22.254 28.731 -15.218 1.00 25.31 283 GLY A N 1
ATOM 2153 C CA . GLY A 1 283 ? 21.529 29.615 -14.311 1.00 25.31 283 GLY A CA 1
ATOM 2154 C C . GLY A 1 283 ? 21.018 28.805 -13.127 1.00 25.31 283 GLY A C 1
ATOM 2155 O O . GLY A 1 283 ? 20.129 27.976 -13.282 1.00 25.31 283 GLY A O 1
ATOM 2156 N N . GLU A 1 284 ? 21.665 29.010 -11.985 1.00 31.39 284 GLU A N 1
ATOM 2157 C CA . GLU A 1 284 ? 21.338 28.491 -10.660 1.00 31.39 284 GLU A CA 1
ATOM 2158 C C . GLU A 1 284 ? 20.016 29.098 -10.158 1.00 31.39 284 GLU A C 1
ATOM 2160 O O . GLU A 1 284 ? 19.805 30.304 -10.292 1.00 31.39 284 GLU A O 1
ATOM 2165 N N . GLU A 1 285 ? 19.153 28.293 -9.535 1.00 32.06 285 GLU A N 1
ATOM 2166 C CA . GLU A 1 285 ? 18.026 28.789 -8.737 1.00 32.06 285 GLU A CA 1
ATOM 2167 C C . GLU A 1 285 ? 18.173 28.304 -7.289 1.00 32.06 285 GLU A C 1
ATOM 2169 O O . GLU A 1 285 ? 17.815 27.184 -6.926 1.00 32.06 285 GLU A O 1
ATOM 2174 N N . ASP A 1 286 ? 18.739 29.198 -6.475 1.00 28.36 286 ASP A N 1
ATOM 2175 C CA . ASP A 1 286 ? 18.589 29.258 -5.025 1.00 28.36 286 ASP A CA 1
ATOM 2176 C C . ASP A 1 286 ? 17.132 29.602 -4.677 1.00 28.36 286 ASP A C 1
ATOM 2178 O O . ASP A 1 286 ? 16.600 30.623 -5.120 1.00 28.36 286 ASP A O 1
ATOM 2182 N N . CYS A 1 287 ? 16.505 28.828 -3.794 1.00 25.94 287 CYS A N 1
ATOM 2183 C CA . CYS A 1 287 ? 15.290 29.251 -3.103 1.00 25.94 287 CYS A CA 1
ATOM 2184 C C . CYS A 1 287 ? 15.413 29.005 -1.595 1.00 25.94 287 CYS A C 1
ATOM 2186 O O . CYS A 1 287 ? 14.918 28.038 -1.023 1.00 25.94 287 CYS A O 1
ATOM 2188 N N . ASN A 1 288 ? 16.083 29.958 -0.944 1.00 27.42 288 ASN A N 1
ATOM 2189 C CA . ASN A 1 288 ? 15.913 30.247 0.471 1.00 27.42 288 ASN A CA 1
ATOM 2190 C C . ASN A 1 288 ? 14.588 31.002 0.667 1.00 27.42 288 ASN A C 1
ATOM 2192 O O . ASN A 1 288 ? 14.376 32.055 0.062 1.00 27.42 288 ASN A O 1
ATOM 2196 N N . SER A 1 289 ? 13.707 30.504 1.528 1.00 32.12 289 SER A N 1
ATOM 2197 C CA . SER A 1 289 ? 12.649 31.312 2.141 1.00 32.12 289 SER A CA 1
ATOM 2198 C C . SER A 1 289 ? 12.296 30.741 3.506 1.00 32.12 289 SER A C 1
ATOM 2200 O O . SER A 1 289 ? 11.552 29.774 3.650 1.00 32.12 289 SER A O 1
ATOM 2202 N N . GLU A 1 290 ? 12.881 31.386 4.510 1.00 32.19 290 GLU A N 1
ATOM 2203 C CA . GLU A 1 290 ? 12.481 31.349 5.906 1.00 32.19 290 GLU A CA 1
ATOM 2204 C C . GLU A 1 290 ? 11.015 31.776 6.053 1.00 32.19 290 GLU A C 1
ATOM 2206 O O . GLU A 1 290 ? 10.555 32.740 5.440 1.00 32.19 290 GLU A O 1
ATOM 2211 N N . SER A 1 291 ? 10.283 31.094 6.928 1.00 31.72 291 SER A N 1
ATOM 2212 C CA . SER A 1 291 ? 9.058 31.620 7.524 1.00 31.72 291 SER A CA 1
ATOM 2213 C C . SER A 1 291 ? 9.145 31.414 9.027 1.00 31.72 291 SER A C 1
ATOM 2215 O O . SER A 1 291 ? 9.014 30.309 9.546 1.00 31.72 291 SER A O 1
ATOM 2217 N N . SER A 1 292 ? 9.451 32.515 9.702 1.00 30.94 292 SER A N 1
ATOM 2218 C CA . SER A 1 292 ? 9.389 32.676 11.145 1.00 30.94 292 SER A CA 1
ATOM 2219 C C . SER A 1 292 ? 7.932 32.674 11.597 1.00 30.94 292 SER A C 1
ATOM 2221 O O . SER A 1 292 ? 7.173 33.548 11.184 1.00 30.94 292 SER A O 1
ATOM 2223 N N . GLU A 1 293 ? 7.570 31.786 12.521 1.00 32.06 293 GLU A N 1
ATOM 2224 C CA . GLU A 1 293 ? 6.412 31.995 13.389 1.00 32.06 293 GLU A CA 1
ATOM 2225 C C . GLU A 1 293 ? 6.844 32.002 14.854 1.00 32.06 293 GLU A C 1
ATOM 2227 O O . GLU A 1 293 ? 7.551 31.128 15.355 1.00 32.06 293 GLU A O 1
ATOM 2232 N N . VAL A 1 294 ? 6.436 33.078 15.521 1.00 36.94 294 VAL A N 1
ATOM 2233 C CA . VAL A 1 294 ? 6.729 33.425 16.905 1.00 36.94 294 VAL A CA 1
ATOM 2234 C C . VAL A 1 294 ? 5.484 33.081 17.721 1.00 36.94 294 VAL A C 1
ATOM 2236 O O . VAL A 1 294 ? 4.409 33.606 17.441 1.00 36.94 294 VAL A O 1
ATOM 2239 N N . GLY A 1 295 ? 5.620 32.236 18.745 1.00 30.23 295 GLY A N 1
ATOM 2240 C CA . GLY A 1 295 ? 4.530 31.865 19.654 1.00 30.23 295 GLY A CA 1
ATOM 2241 C C . GLY A 1 295 ? 5.051 31.389 21.012 1.00 30.23 295 GLY A C 1
ATOM 2242 O O . GLY A 1 295 ? 5.625 30.315 21.128 1.00 30.23 295 GLY A O 1
ATOM 2243 N N . SER A 1 296 ? 4.879 32.243 22.020 1.00 33.84 296 SER A N 1
ATOM 2244 C CA . SER A 1 296 ? 5.386 32.210 23.401 1.00 33.84 296 SER A CA 1
ATOM 2245 C C . SER A 1 296 ? 5.082 30.969 24.260 1.00 33.84 296 SER A C 1
ATOM 2247 O O . SER A 1 296 ? 3.981 30.435 24.196 1.00 33.84 296 SER A O 1
ATOM 2249 N N . GLY A 1 297 ? 5.958 30.687 25.247 1.00 29.14 297 GLY A N 1
ATOM 2250 C CA . GLY A 1 297 ? 5.497 30.232 26.577 1.00 29.14 297 GLY A CA 1
ATOM 2251 C C . GLY A 1 297 ? 6.330 29.210 27.375 1.00 29.14 297 GLY A C 1
ATOM 2252 O O . GLY A 1 297 ? 5.876 28.095 27.560 1.00 29.14 297 GLY A O 1
ATOM 2253 N N . GLY A 1 298 ? 7.491 29.625 27.904 1.00 29.62 298 GLY A N 1
ATOM 2254 C CA . GLY A 1 298 ? 8.100 29.278 29.215 1.00 29.62 298 GLY A CA 1
ATOM 2255 C C . GLY A 1 298 ? 8.107 27.848 29.807 1.00 29.62 298 GLY A C 1
ATOM 2256 O O . GLY A 1 298 ? 7.072 27.335 30.213 1.00 29.62 298 GLY A O 1
ATOM 2257 N N . GLY A 1 299 ? 9.314 27.315 30.090 1.00 29.70 299 GLY A N 1
ATOM 2258 C CA . GLY A 1 299 ? 9.496 26.230 31.076 1.00 29.70 299 GLY A CA 1
ATOM 2259 C C . GLY A 1 299 ? 10.845 25.478 31.109 1.00 29.70 299 GLY A C 1
ATOM 2260 O O . GLY A 1 299 ? 10.884 24.309 30.769 1.00 29.70 299 GLY A O 1
ATOM 2261 N N . SER A 1 300 ? 11.927 26.141 31.543 1.00 39.22 300 SER A N 1
ATOM 2262 C CA . SER A 1 300 ? 13.133 25.633 32.253 1.00 39.22 300 SER A CA 1
ATOM 2263 C C . SER A 1 300 ? 13.667 24.186 32.064 1.00 39.22 300 SER A C 1
ATOM 2265 O O . SER A 1 300 ? 13.120 23.246 32.632 1.00 39.22 300 SER A O 1
ATOM 2267 N N . ASN A 1 301 ? 14.855 24.055 31.445 1.00 36.56 301 ASN A N 1
ATOM 2268 C CA . ASN A 1 301 ? 16.043 23.242 31.840 1.00 36.56 301 ASN A CA 1
ATOM 2269 C C . ASN A 1 301 ? 16.995 23.206 30.626 1.00 36.56 301 ASN A C 1
ATOM 2271 O O . ASN A 1 301 ? 16.579 22.811 29.549 1.00 36.56 301 ASN A O 1
ATOM 2275 N N . GLY A 1 302 ? 18.240 23.680 30.632 1.00 32.25 302 GLY A N 1
ATOM 2276 C CA . GLY A 1 302 ? 19.345 23.430 31.560 1.00 32.25 302 GLY A CA 1
ATOM 2277 C C . GLY A 1 302 ? 20.479 22.841 30.703 1.00 32.25 302 GLY A C 1
ATOM 2278 O O . GLY A 1 302 ? 20.349 21.722 30.228 1.00 32.25 302 GLY A O 1
ATOM 2279 N N . GLY A 1 303 ? 21.474 23.661 30.351 1.00 42.12 303 GLY A N 1
ATOM 2280 C CA . GLY A 1 303 ? 22.220 23.555 29.093 1.00 42.12 303 GLY A CA 1
ATOM 2281 C C . GLY A 1 303 ? 23.201 22.391 28.933 1.00 42.12 303 GLY A C 1
ATOM 2282 O O . GLY A 1 303 ? 23.965 22.101 29.843 1.00 42.12 303 GLY A O 1
ATOM 2283 N N . GLN A 1 304 ? 23.240 21.812 27.722 1.00 43.69 304 GLN A N 1
ATOM 2284 C CA . GLN A 1 304 ? 24.346 20.974 27.228 1.00 43.69 304 GLN A CA 1
ATOM 2285 C C . GLN A 1 304 ? 24.274 20.683 25.705 1.00 43.69 304 GLN A C 1
ATOM 2287 O O . GLN A 1 304 ? 24.336 19.529 25.308 1.00 43.69 304 GLN A O 1
ATOM 2292 N N . VAL A 1 305 ? 24.081 21.683 24.823 1.00 44.19 305 VAL A N 1
ATOM 2293 C CA . VAL A 1 305 ? 23.913 21.404 23.361 1.00 44.19 305 VAL A CA 1
ATOM 2294 C C . VAL A 1 305 ? 24.800 22.253 22.430 1.00 44.19 305 VAL A C 1
ATOM 2296 O O . VAL A 1 305 ? 24.908 21.967 21.244 1.00 44.19 305 VAL A O 1
ATOM 2299 N N . ILE A 1 306 ? 25.507 23.276 22.921 1.00 46.41 306 ILE A N 1
ATOM 2300 C CA . ILE A 1 306 ? 26.192 24.225 22.015 1.00 46.41 306 ILE A CA 1
ATOM 2301 C C . ILE A 1 306 ? 27.619 23.777 21.616 1.00 46.41 306 ILE A C 1
ATOM 2303 O O . ILE A 1 306 ? 28.138 24.238 20.604 1.00 46.41 306 ILE A O 1
ATOM 2307 N N . THR A 1 307 ? 28.249 22.831 22.323 1.00 50.00 307 THR A N 1
ATOM 2308 C CA . THR A 1 307 ? 29.652 22.434 22.063 1.00 50.00 307 THR A CA 1
ATOM 2309 C C . THR A 1 307 ? 29.842 21.372 20.976 1.00 50.00 307 THR A C 1
ATOM 2311 O O . THR A 1 307 ? 30.925 21.286 20.400 1.00 50.00 307 THR A O 1
ATOM 2314 N N . ASP A 1 308 ? 28.809 20.596 20.645 1.00 57.62 308 ASP A N 1
ATOM 2315 C CA . ASP A 1 308 ? 28.963 19.439 19.747 1.00 57.62 308 ASP A CA 1
ATOM 2316 C C . ASP A 1 308 ? 28.954 19.832 18.264 1.00 57.62 308 ASP A C 1
ATOM 2318 O O . ASP A 1 308 ? 29.596 19.196 17.429 1.00 57.62 308 ASP A O 1
ATOM 2322 N N . ASN A 1 309 ? 28.299 20.942 17.917 1.00 63.78 309 ASN A N 1
ATOM 2323 C CA . ASN A 1 309 ? 28.160 21.359 16.521 1.00 63.78 309 ASN A CA 1
ATOM 2324 C C . ASN A 1 309 ? 29.483 21.884 15.930 1.00 63.78 309 ASN A C 1
ATOM 2326 O O . ASN A 1 309 ? 29.753 21.723 14.741 1.00 63.78 309 ASN A O 1
ATOM 2330 N N . GLU A 1 310 ? 30.345 22.490 16.750 1.00 77.00 310 GLU A N 1
ATOM 2331 C CA . GLU A 1 310 ? 31.632 23.020 16.289 1.00 77.00 310 GLU A CA 1
ATOM 2332 C C . GLU A 1 310 ? 32.669 21.910 16.067 1.00 77.00 310 GLU A C 1
ATOM 2334 O O . GLU A 1 310 ? 33.419 21.950 15.087 1.00 77.00 310 GLU A O 1
ATOM 2339 N N . ALA A 1 311 ? 32.655 20.877 16.916 1.00 76.94 311 ALA A N 1
ATOM 2340 C CA . ALA A 1 311 ? 33.486 19.688 16.751 1.00 76.94 311 ALA A CA 1
ATOM 2341 C C . ALA A 1 311 ? 33.125 18.932 15.462 1.00 76.94 311 ALA A C 1
ATOM 2343 O O . ALA A 1 311 ? 34.004 18.670 14.637 1.00 76.94 311 ALA A O 1
ATOM 2344 N N . VAL A 1 312 ? 31.829 18.703 15.228 1.00 78.06 312 VAL A N 1
ATOM 2345 C CA . VAL A 1 312 ? 31.324 18.035 14.017 1.00 78.06 312 VAL A CA 1
ATOM 2346 C C . VAL A 1 312 ? 31.660 18.833 12.752 1.00 78.06 312 VAL A C 1
ATOM 2348 O O . VAL A 1 312 ? 32.130 18.270 11.764 1.00 78.06 312 VAL A O 1
ATOM 2351 N N . ARG A 1 313 ? 31.518 20.165 12.774 1.00 85.31 313 ARG A N 1
ATOM 2352 C CA . ARG A 1 313 ? 31.894 21.023 11.632 1.00 85.31 313 ARG A CA 1
ATOM 2353 C C . ARG A 1 313 ? 33.393 20.995 11.344 1.00 85.31 313 ARG A C 1
ATOM 2355 O O . ARG A 1 313 ? 33.794 21.084 10.183 1.00 85.31 313 ARG A O 1
ATOM 2362 N N . LYS A 1 314 ? 34.232 20.893 12.376 1.00 88.06 314 LYS A N 1
ATOM 2363 C CA . LYS A 1 314 ? 35.689 20.797 12.215 1.00 88.06 314 LYS A CA 1
ATOM 2364 C C . LYS A 1 314 ? 36.094 19.464 11.588 1.00 88.06 314 LYS A C 1
ATOM 2366 O O . LYS A 1 314 ? 36.978 19.442 10.733 1.00 88.06 314 LYS A O 1
ATOM 2371 N N . GLU A 1 315 ? 35.433 18.384 11.982 1.00 86.25 315 GLU A N 1
ATOM 2372 C CA . GLU A 1 315 ? 35.673 17.045 11.447 1.00 86.25 315 GLU A CA 1
ATOM 2373 C C . GLU A 1 315 ? 35.201 16.921 9.992 1.00 86.25 315 GLU A C 1
ATOM 2375 O O . GLU A 1 315 ? 35.953 16.447 9.141 1.00 86.25 315 GLU A O 1
ATOM 2380 N N . LEU A 1 316 ? 34.039 17.496 9.668 1.00 84.44 316 LEU A N 1
ATOM 2381 C CA . LEU A 1 316 ? 33.520 17.552 8.301 1.00 84.44 316 LEU A CA 1
ATOM 2382 C C . LEU A 1 316 ? 34.446 18.332 7.352 1.00 84.44 316 LEU A C 1
ATOM 2384 O O . LEU A 1 316 ? 34.742 17.867 6.254 1.00 84.44 316 LEU A O 1
ATOM 2388 N N . ARG A 1 317 ? 34.975 19.487 7.783 1.00 93.50 317 ARG A N 1
ATOM 2389 C CA . ARG A 1 317 ? 35.950 20.249 6.976 1.00 93.50 317 ARG A CA 1
ATOM 2390 C C . ARG A 1 317 ? 37.226 19.454 6.715 1.00 93.50 317 ARG A C 1
ATOM 2392 O O . ARG A 1 317 ? 37.771 19.527 5.621 1.00 93.50 317 ARG A O 1
ATOM 2399 N N . ARG A 1 318 ? 37.688 18.679 7.701 1.00 91.12 318 ARG A N 1
ATOM 2400 C CA . ARG A 1 318 ? 38.884 17.842 7.556 1.00 91.12 318 ARG A CA 1
ATOM 2401 C C . ARG A 1 318 ? 38.664 16.712 6.548 1.00 91.12 318 ARG A C 1
ATOM 2403 O O . ARG A 1 318 ? 39.564 16.437 5.761 1.00 91.12 318 ARG A O 1
ATOM 2410 N N . ALA A 1 319 ? 37.481 16.099 6.551 1.00 86.00 319 ALA A N 1
ATOM 2411 C CA . ALA A 1 319 ? 37.113 15.072 5.579 1.00 86.00 319 ALA A CA 1
ATOM 2412 C C . ALA A 1 319 ? 37.036 15.635 4.149 1.00 86.00 319 ALA A C 1
ATOM 2414 O O . ALA A 1 319 ? 37.563 15.025 3.224 1.00 86.00 319 ALA A O 1
ATOM 2415 N N . ILE A 1 320 ? 36.459 16.830 3.978 1.00 91.50 320 ILE A N 1
ATOM 2416 C CA . ILE A 1 320 ? 36.377 17.503 2.672 1.00 91.50 320 ILE A CA 1
ATOM 2417 C C . ILE A 1 320 ? 37.774 17.830 2.129 1.00 91.50 320 ILE A C 1
ATOM 2419 O O . ILE A 1 320 ? 38.057 17.525 0.975 1.00 91.50 320 ILE A O 1
ATOM 2423 N N . SER A 1 321 ? 38.672 18.380 2.954 1.00 90.94 321 SER A N 1
ATOM 2424 C CA . SER A 1 321 ? 40.047 18.660 2.514 1.00 90.94 321 SER A CA 1
ATOM 2425 C C . SER A 1 321 ? 40.808 17.392 2.120 1.00 90.94 321 SER A C 1
ATOM 2427 O O . SER A 1 321 ? 41.504 17.400 1.112 1.00 90.94 321 SER A O 1
ATOM 2429 N N . ALA A 1 322 ? 40.636 16.289 2.855 1.00 88.75 322 ALA A N 1
ATOM 2430 C CA . ALA A 1 322 ? 41.275 15.019 2.508 1.00 88.75 322 ALA A CA 1
ATOM 2431 C C . ALA A 1 322 ? 40.778 14.459 1.162 1.00 88.75 322 ALA A C 1
ATOM 2433 O O . ALA A 1 322 ? 41.566 13.916 0.395 1.00 88.75 322 ALA A O 1
ATOM 2434 N N . LEU A 1 323 ? 39.488 14.617 0.852 1.00 84.62 323 LEU A N 1
ATOM 2435 C CA . LEU A 1 323 ? 38.924 14.192 -0.432 1.00 84.62 323 LEU A CA 1
ATOM 2436 C C . LEU A 1 323 ? 39.429 15.055 -1.595 1.00 84.62 323 LEU A C 1
ATOM 2438 O O . LEU A 1 323 ? 39.758 14.520 -2.647 1.00 84.62 323 LEU A O 1
ATOM 2442 N N . GLN A 1 324 ? 39.559 16.367 -1.390 1.00 89.00 324 GLN A N 1
ATOM 2443 C CA . GLN A 1 324 ? 40.108 17.284 -2.395 1.00 89.00 324 GLN A CA 1
ATOM 2444 C C . GLN A 1 324 ? 41.593 17.022 -2.684 1.00 89.00 324 GLN A C 1
ATOM 2446 O O . GLN A 1 324 ? 42.033 17.167 -3.823 1.00 89.00 324 GLN A O 1
ATOM 2451 N N . GLU A 1 325 ? 42.366 16.613 -1.674 1.00 85.88 325 GLU A N 1
ATOM 2452 C CA . GLU A 1 325 ? 43.765 16.208 -1.855 1.00 85.88 325 GLU A CA 1
ATOM 2453 C C . GLU A 1 325 ? 43.893 14.913 -2.666 1.00 85.88 325 GLU A C 1
ATOM 2455 O O . GLU A 1 325 ? 44.794 14.808 -3.495 1.00 85.88 325 GLU A O 1
ATOM 2460 N N . VAL A 1 326 ? 42.987 13.949 -2.469 1.00 85.19 326 VAL A N 1
ATOM 2461 C CA . VAL A 1 326 ? 42.955 12.704 -3.256 1.00 85.19 326 VAL A CA 1
ATOM 2462 C C . VAL A 1 326 ? 42.545 12.977 -4.702 1.00 85.19 326 VAL A C 1
ATOM 2464 O O . VAL A 1 326 ? 43.174 12.450 -5.612 1.00 85.19 326 VAL A O 1
ATOM 2467 N N . ASP A 1 327 ? 41.547 13.833 -4.915 1.00 76.94 327 ASP A N 1
ATOM 2468 C CA . ASP A 1 327 ? 41.068 14.206 -6.253 1.00 76.94 327 ASP A CA 1
ATOM 2469 C C . ASP A 1 327 ? 42.121 15.000 -7.043 1.00 76.94 327 ASP A C 1
ATOM 2471 O O . ASP A 1 327 ? 42.278 14.823 -8.243 1.00 76.94 327 ASP A O 1
ATOM 2475 N N . SER A 1 328 ? 42.929 15.812 -6.352 1.00 77.44 328 SER A N 1
ATOM 2476 C CA . SER A 1 328 ? 44.059 16.533 -6.961 1.00 77.44 328 SER A CA 1
ATOM 2477 C C . SER A 1 328 ? 45.288 15.649 -7.227 1.00 77.44 328 SER A C 1
ATOM 2479 O O . SER A 1 328 ? 46.243 16.106 -7.859 1.00 77.44 328 SER A O 1
ATOM 2481 N N . ALA A 1 329 ? 45.313 14.427 -6.687 1.00 72.31 329 ALA A N 1
ATOM 2482 C CA . ALA A 1 329 ? 46.404 13.465 -6.840 1.00 72.31 329 ALA A CA 1
ATOM 2483 C C . ALA A 1 329 ? 46.111 12.368 -7.884 1.00 72.31 329 ALA A C 1
ATOM 2485 O O . ALA A 1 329 ? 46.987 11.532 -8.132 1.00 72.31 329 ALA A O 1
ATOM 2486 N N . LEU A 1 330 ? 44.909 12.373 -8.469 1.00 55.97 330 LEU A N 1
ATOM 2487 C CA . LEU A 1 330 ? 44.491 11.559 -9.616 1.00 55.97 330 LEU A CA 1
ATOM 2488 C C . LEU A 1 330 ? 44.680 12.330 -10.930 1.00 55.97 330 LEU A C 1
ATOM 2490 O O . LEU A 1 330 ? 44.963 11.651 -11.944 1.00 55.97 330 LEU A O 1
#

Secondary structure (DSSP, 8-state):
----SS---PPPPPHHHHHHHHHHTTTB-TTT-PBPGGGT--PPEEEEES-SS-TTS-TT-GGGEEEEEHHHHHHHHTPPPGGG-SS---HHHHTT--HHHHHHHHHHHHH-SB-HHHHHHHSSS---HHHHHHHHHHHHTHHHHSTT--S-S-EEBTTT--EE-GGG-SSB-TTPPPSSHHHHHHHHHHHHHHHHHHTT--HHHHHHHHT--HHHHHHHHHHHHHH---HHHHHTTSS------------------------------------------------------------------SSHHHHHHHHHHHHHHHHHHHHTT-

Radius of gyration: 31.87 Å; chains: 1; bounding box: 81×75×94 Å

Sequence (330 aa):
MTGSEREQCHEPVDQATRAEMLEAYEYRCQACGRCGPEAGGLATLHVHHIERDPDGMGEHDAANLTVLCRACHSWQHQQTPVDDVPIEVTEADQTELLRQDMEILKTVVEIGPATTGAIAGALSIDLSPWAVRERLWVLMGLDNLVAGRETQIVDQDAKTGEWGVPEQIALSARGRVPSDPGELLQRIEDEYVRRALDRGCDRDAVAAVLDVSERATFYKHKRACAFDVPLDAIDRRGGRPVEDSDDQRAGAASEPDERAGGDVQQQLDVVADGAGASTDSHGEEDCNSESSEVGSGGGSNGGQVITDNEAVRKELRRAISALQEVDSAL

Organism: NCBI:txid797114

Foldseek 3Di:
DDDDPPDPPDDFQDPVLFVVQCVVVVQAAPPPGAHPVNNPGPFDKDKDFCDCDDPPDDSSPSVRIGIHTPVVRVVVVLFDDLVLQPDDQDPLLVVQDDRVLSQLRNLQAVDPQAQLVVSCVPRPDNDDSVRSVLSLLCQLLVPVVGPPPPDGQKFAALPPRGIHGPVRHPHGLAQDQDPDPVVNVLLVLLLQLQVCVVVVHDLVVSCVVSVHDSVVSVSSNSNCSNRVHDVVVVVVVPDDPPPPPPDDDDDDDDDDDDDDDDDDDDDDDDDDDDDDDDDDDDDDDDDDDDDDDDDDDDDDDDDDDDPVVVVVVVVVVVVVVVVVVVVVVD

pLDDT: mean 74.64, std 24.37, range [25.31, 98.56]

InterPro domains:
  IPR002711 HNH endonuclease [PF01844] (29-78)
  IPR003615 HNH nuclease [SM00507] (16-74)
  IPR003615 HNH nuclease [cd00085] (20-77)